Protein AF-A0A7K2YDP4-F1 (afdb_monomer_lite)

Foldseek 3Di:
DDDPDLDDQDLLLVLLLVLLVLCQPLLLLQLLVQQPPHWAALVSSCVSVVVDDSVRSSVNVVSCCVLQQWDWDDDPDGTTIHGDPLVVLCVQLLVLQLVLQVVQPDDPDDDDSSVSSNVSSVLCNDPCNSVVLVVQVVDQKAWLVNQCVNVVVDDSVVSVVNVVSCVVVQQWDWDDDPTIIIHGDPSVVSCVRSSNSSSVSSPVRPDDPVVVVVVVVVVVVVVVVDDDDDDDDDDDDDDDDDDDDDDDDDDDDDDDDDDDDDDDDDDDD

Sequence (269 aa):
MPALTPTSIPERVVLAERAVAVLSPRSTMWALQTLHGAPKTSGEVAAALPWLTPAAATQRVRQMHRDGLIERVDRPGFPRYTPTLAGHGVSEAQAALLEWHTRHVPAAAPTAALDEIEEALGMLRPAHTLRTLDLLATAELVPQTSVHVAFAELPQWRVDRRLRAMEHDRLVAGTTGDNPAFALTDRGRATTEAVTALATWARFHFPSPTEHTAATVAKAAHAETTGASRVPAAAFSHAPTPPTPTTPTAATPAPRAAFSTPTAPARTH

Radius of gyration: 27.12 Å; chains: 1; bounding box: 92×55×70 Å

pLDDT: mean 84.87, std 18.05, range [40.16, 98.44]

Structure (mmCIF, N/CA/C/O backbone):
data_AF-A0A7K2YDP4-F1
#
_entry.id   AF-A0A7K2YDP4-F1
#
loop_
_atom_site.group_PDB
_atom_site.id
_atom_site.type_symbol
_atom_site.label_atom_id
_atom_site.label_alt_id
_atom_site.label_comp_id
_atom_site.label_asym_id
_atom_site.label_entity_id
_atom_site.label_seq_id
_atom_site.pdbx_PDB_ins_code
_atom_site.Cartn_x
_atom_site.Cartn_y
_atom_site.Cartn_z
_atom_site.occupancy
_atom_site.B_iso_or_equiv
_atom_site.auth_seq_id
_atom_site.auth_comp_id
_atom_site.auth_asym_id
_atom_site.auth_atom_id
_atom_site.pdbx_PDB_model_num
ATOM 1 N N . MET A 1 1 ? -7.474 6.811 34.416 1.00 44.19 1 MET A N 1
ATOM 2 C CA . MET A 1 1 ? -7.075 6.430 33.046 1.00 44.19 1 MET A CA 1
ATOM 3 C C . MET A 1 1 ? -5.613 6.798 32.868 1.00 44.19 1 MET A C 1
ATOM 5 O O . MET A 1 1 ? -5.302 7.963 33.088 1.00 44.19 1 MET A O 1
ATOM 9 N N . PRO A 1 2 ? -4.711 5.846 32.585 1.00 42.59 2 PRO A N 1
ATOM 10 C CA . PRO A 1 2 ? -3.311 6.169 32.332 1.00 42.59 2 PRO A CA 1
ATOM 11 C C . PRO A 1 2 ? -3.207 7.046 31.078 1.00 42.59 2 PRO A C 1
ATOM 13 O O . PRO A 1 2 ? -3.867 6.779 30.075 1.00 42.59 2 PRO A O 1
ATOM 16 N N . ALA A 1 3 ? -2.423 8.121 31.160 1.00 46.69 3 ALA A N 1
ATOM 17 C CA . ALA A 1 3 ? -2.142 8.986 30.025 1.00 46.69 3 ALA A CA 1
ATOM 18 C C . ALA A 1 3 ? -1.372 8.179 28.971 1.00 46.69 3 ALA A C 1
ATOM 20 O O . ALA A 1 3 ? -0.283 7.680 29.250 1.00 46.69 3 ALA A O 1
ATOM 21 N N . LEU A 1 4 ? -1.951 8.029 27.779 1.00 47.84 4 LEU A N 1
ATOM 22 C CA . LEU A 1 4 ? -1.258 7.463 26.627 1.00 47.84 4 LEU A CA 1
ATOM 23 C C . LEU A 1 4 ? -0.128 8.432 26.258 1.00 47.84 4 LEU A C 1
ATOM 25 O O . LEU A 1 4 ? -0.377 9.512 25.725 1.00 47.84 4 LEU A O 1
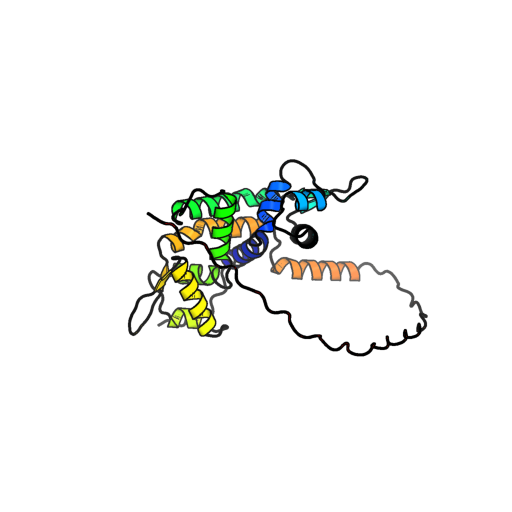ATOM 29 N N . THR A 1 5 ? 1.113 8.081 26.588 1.00 53.03 5 THR A N 1
ATOM 30 C CA . THR A 1 5 ? 2.290 8.749 26.026 1.00 53.03 5 THR A CA 1
ATOM 31 C C . THR A 1 5 ? 2.236 8.645 24.500 1.00 53.03 5 THR A C 1
ATOM 33 O O . THR A 1 5 ? 1.751 7.628 23.988 1.00 53.03 5 THR A O 1
ATOM 36 N N . PRO A 1 6 ? 2.716 9.662 23.752 1.00 56.00 6 PRO A N 1
ATOM 37 C CA . PRO A 1 6 ? 2.781 9.594 22.296 1.00 56.00 6 PRO A CA 1
ATOM 38 C C . PRO A 1 6 ? 3.594 8.357 21.919 1.00 56.00 6 PRO A C 1
ATOM 40 O O . PRO A 1 6 ? 4.807 8.298 22.116 1.00 56.00 6 PRO A O 1
ATOM 43 N N . THR A 1 7 ? 2.887 7.317 21.486 1.00 64.50 7 THR A N 1
ATOM 44 C CA . THR A 1 7 ? 3.470 6.003 21.256 1.00 64.50 7 THR A CA 1
ATOM 45 C C . THR A 1 7 ? 4.302 6.119 19.991 1.00 64.50 7 THR A C 1
ATOM 47 O O . THR A 1 7 ? 3.788 6.521 18.946 1.00 64.50 7 THR A O 1
ATOM 50 N N . SER A 1 8 ? 5.600 5.830 20.083 1.00 84.19 8 SER A N 1
ATOM 51 C CA . SER A 1 8 ? 6.453 5.771 18.900 1.00 84.19 8 SER A CA 1
ATOM 52 C C . SER A 1 8 ? 5.836 4.788 17.910 1.00 84.19 8 SER A C 1
ATOM 54 O O . SER A 1 8 ? 5.547 3.652 18.291 1.00 84.19 8 SER A O 1
ATOM 56 N N . ILE A 1 9 ? 5.626 5.222 16.665 1.00 87.19 9 ILE A N 1
ATOM 57 C CA . ILE A 1 9 ? 5.058 4.371 15.614 1.00 87.19 9 ILE A CA 1
ATOM 58 C C . ILE A 1 9 ? 5.929 3.111 15.504 1.00 87.19 9 ILE A C 1
ATOM 60 O O . ILE A 1 9 ? 7.145 3.255 15.330 1.00 87.19 9 ILE A O 1
ATOM 64 N N . PRO A 1 10 ? 5.360 1.895 15.600 1.00 91.94 10 PRO A N 1
ATOM 65 C CA . PRO A 1 10 ? 6.160 0.682 15.508 1.00 91.94 10 PRO A CA 1
ATOM 66 C C . PRO A 1 10 ? 6.921 0.617 14.184 1.00 91.94 10 PRO A C 1
ATOM 68 O O . PRO A 1 10 ? 6.370 0.910 13.123 1.00 91.94 10 PRO A O 1
ATOM 71 N N . GLU A 1 11 ? 8.178 0.174 14.228 1.00 92.88 11 GLU A N 1
ATOM 72 C CA . GLU A 1 11 ? 9.045 0.070 13.045 1.00 92.88 11 GLU A CA 1
ATOM 73 C C . GLU A 1 11 ? 8.385 -0.743 11.917 1.00 92.88 11 GLU A C 1
ATOM 75 O O . GLU A 1 11 ? 8.457 -0.366 10.749 1.00 92.88 11 GLU A O 1
ATOM 80 N N . ARG A 1 12 ? 7.655 -1.811 12.277 1.00 95.44 12 ARG A N 1
ATOM 81 C CA . ARG A 1 12 ? 6.854 -2.622 11.346 1.00 95.44 12 ARG A CA 1
ATOM 82 C C . ARG A 1 12 ? 5.902 -1.765 10.509 1.00 95.44 12 ARG A C 1
ATOM 84 O O . ARG A 1 12 ? 5.824 -1.960 9.302 1.00 95.44 12 ARG A O 1
ATOM 91 N N . VAL A 1 13 ? 5.189 -0.828 11.137 1.00 95.38 13 VAL A N 1
ATOM 92 C CA . VAL A 1 13 ? 4.222 0.046 10.456 1.00 95.38 13 VAL A CA 1
ATOM 93 C C . VAL A 1 13 ? 4.948 0.966 9.479 1.00 95.38 13 VAL A C 1
ATOM 95 O O . VAL A 1 13 ? 4.543 1.059 8.327 1.00 95.38 13 VAL A O 1
ATOM 98 N N . VAL A 1 14 ? 6.064 1.572 9.895 1.00 94.56 14 VAL A N 1
ATOM 99 C CA . VAL A 1 14 ? 6.872 2.458 9.037 1.00 94.56 14 VAL A CA 1
ATOM 100 C C . VAL A 1 14 ? 7.421 1.712 7.815 1.00 94.56 14 VAL A C 1
ATOM 102 O O . VAL A 1 14 ? 7.351 2.208 6.689 1.00 94.56 14 VAL A O 1
ATOM 105 N N . LEU A 1 15 ? 7.945 0.502 8.018 1.00 95.56 15 LEU A N 1
ATOM 106 C CA . LEU A 1 15 ? 8.462 -0.344 6.941 1.00 95.56 15 LEU A CA 1
ATOM 107 C C . LEU A 1 15 ? 7.354 -0.783 5.981 1.00 95.56 15 LEU A C 1
ATOM 109 O O . LEU A 1 15 ? 7.537 -0.717 4.766 1.00 95.56 15 LEU A O 1
ATOM 113 N N . ALA A 1 16 ? 6.192 -1.178 6.503 1.00 97.00 16 ALA A N 1
ATOM 114 C CA . ALA A 1 16 ? 5.051 -1.536 5.674 1.00 97.00 16 ALA A CA 1
ATOM 115 C C . ALA A 1 16 ? 4.507 -0.328 4.890 1.00 97.00 16 ALA A C 1
ATOM 117 O O . ALA A 1 16 ? 4.210 -0.465 3.708 1.00 97.00 16 ALA A O 1
ATOM 118 N N . GLU A 1 17 ? 4.443 0.871 5.481 1.00 95.50 17 GLU A N 1
ATOM 119 C CA . GLU A 1 17 ? 4.052 2.095 4.763 1.00 95.50 17 GLU A CA 1
ATOM 120 C C . GLU A 1 17 ? 5.031 2.412 3.626 1.00 95.50 17 GLU A C 1
ATOM 122 O O . GLU A 1 17 ? 4.607 2.738 2.514 1.00 95.50 17 GLU A O 1
ATOM 127 N N . ARG A 1 18 ? 6.340 2.245 3.863 1.00 94.81 18 ARG A N 1
ATOM 128 C CA . ARG A 1 18 ? 7.362 2.366 2.815 1.00 94.81 18 ARG A CA 1
ATOM 129 C C . ARG A 1 18 ? 7.147 1.342 1.705 1.00 94.81 18 ARG A C 1
ATOM 131 O O . ARG A 1 18 ? 7.206 1.706 0.531 1.00 94.81 18 ARG A O 1
ATOM 138 N N . ALA A 1 19 ? 6.873 0.088 2.064 1.00 96.31 19 ALA A N 1
ATOM 139 C CA . ALA A 1 19 ? 6.622 -0.961 1.089 1.00 96.31 19 ALA A CA 1
ATOM 140 C C . ALA A 1 19 ? 5.407 -0.639 0.215 1.00 96.31 19 ALA A C 1
ATOM 142 O O . ALA A 1 19 ? 5.484 -0.659 -1.013 1.00 96.31 19 ALA A O 1
ATOM 143 N N . VAL A 1 20 ? 4.301 -0.264 0.859 1.00 96.62 20 VAL A N 1
ATOM 144 C CA . VAL A 1 20 ? 3.066 0.136 0.191 1.00 96.62 20 VAL A CA 1
ATOM 145 C C . VAL A 1 20 ? 3.324 1.331 -0.717 1.00 96.62 20 VAL A C 1
ATOM 147 O O . VAL A 1 20 ? 2.879 1.294 -1.855 1.00 96.62 20 VAL A O 1
ATOM 150 N N . ALA A 1 21 ? 4.072 2.353 -0.299 1.00 93.69 21 ALA A N 1
ATOM 151 C CA . ALA A 1 21 ? 4.371 3.510 -1.146 1.00 93.69 21 ALA A CA 1
ATOM 152 C C . ALA A 1 21 ? 5.125 3.138 -2.439 1.00 93.69 21 ALA A C 1
ATOM 154 O O . ALA A 1 21 ? 4.821 3.680 -3.505 1.00 93.69 21 ALA A O 1
ATOM 155 N N . VAL A 1 22 ? 6.071 2.197 -2.355 1.00 95.00 22 VAL A N 1
ATOM 156 C CA . VAL A 1 22 ? 6.866 1.722 -3.500 1.00 95.00 22 VAL A CA 1
ATOM 157 C C . VAL A 1 22 ? 6.037 0.837 -4.445 1.00 95.00 22 VAL A C 1
ATOM 159 O O . VAL A 1 22 ? 6.117 0.988 -5.669 1.00 95.00 22 VAL A O 1
ATOM 162 N N . LEU A 1 23 ? 5.211 -0.058 -3.893 1.00 94.81 23 LEU A N 1
ATOM 163 C CA . LEU A 1 23 ? 4.461 -1.064 -4.659 1.00 94.81 23 LEU A CA 1
ATOM 164 C C . LEU A 1 23 ? 3.096 -0.573 -5.168 1.00 94.81 23 LEU A C 1
ATOM 166 O O . LEU A 1 23 ? 2.671 -0.975 -6.243 1.00 94.81 23 LEU A O 1
ATOM 170 N N . SER A 1 24 ? 2.439 0.331 -4.436 1.00 89.06 24 SER A N 1
ATOM 171 C CA . SER A 1 24 ? 1.078 0.845 -4.690 1.00 89.06 24 SER A CA 1
ATOM 172 C C . SER A 1 24 ? 0.774 1.407 -6.072 1.00 89.06 24 SER A C 1
ATOM 174 O O . SER A 1 24 ? -0.404 1.483 -6.442 1.00 89.06 24 SER A O 1
ATOM 176 N N . PRO A 1 25 ? 1.731 1.992 -6.805 1.00 87.94 25 PRO A N 1
ATOM 177 C CA . PRO A 1 25 ? 1.403 2.440 -8.133 1.00 87.94 25 PRO A CA 1
ATOM 178 C C . PRO A 1 25 ? 1.155 1.220 -9.009 1.00 87.94 25 PRO A C 1
ATOM 180 O O . PRO A 1 25 ? 2.095 0.492 -9.301 1.00 87.94 25 PRO A O 1
ATOM 183 N N . ARG A 1 26 ? -0.073 1.082 -9.520 1.00 87.50 26 ARG A N 1
ATOM 184 C CA . ARG A 1 26 ? -0.499 -0.039 -10.375 1.00 87.50 26 ARG A CA 1
ATOM 185 C C . ARG A 1 26 ? 0.517 -0.472 -11.423 1.00 87.50 26 ARG A C 1
ATOM 187 O O . ARG A 1 26 ? 0.684 -1.635 -11.739 1.00 87.50 26 ARG A O 1
ATOM 194 N N . SER A 1 27 ? 1.230 0.486 -11.989 1.00 88.69 27 SER A N 1
ATOM 195 C CA . SER A 1 27 ? 2.222 0.221 -13.026 1.00 88.69 27 SER A CA 1
ATOM 196 C C . SER A 1 27 ? 3.515 -0.445 -12.536 1.00 88.69 27 SER A C 1
ATOM 198 O O . SER A 1 27 ? 4.221 -1.007 -13.364 1.00 88.69 27 SER A O 1
ATOM 200 N N . THR A 1 28 ? 3.833 -0.422 -11.239 1.00 94.06 28 THR A N 1
ATOM 201 C CA . THR A 1 28 ? 5.025 -1.066 -10.667 1.00 94.06 28 THR A CA 1
ATOM 202 C C . THR A 1 28 ? 4.923 -2.588 -10.766 1.00 94.06 28 THR A C 1
ATOM 204 O O . THR A 1 28 ? 5.837 -3.226 -11.284 1.00 94.06 28 THR A O 1
ATOM 207 N N . MET A 1 29 ? 3.804 -3.172 -10.335 1.00 93.25 29 MET A N 1
ATOM 208 C CA . MET A 1 29 ? 3.648 -4.627 -10.259 1.00 93.25 29 MET A CA 1
ATOM 209 C C . MET A 1 29 ? 3.591 -5.272 -11.646 1.00 93.25 29 MET A C 1
ATOM 211 O O . MET A 1 29 ? 4.303 -6.238 -11.922 1.00 93.25 29 MET A O 1
ATOM 215 N N . TRP A 1 30 ? 2.839 -4.660 -12.563 1.00 94.19 30 TRP A N 1
ATOM 216 C CA . TRP A 1 30 ? 2.785 -5.092 -13.959 1.00 94.19 30 TRP A CA 1
ATOM 217 C C . TRP A 1 30 ? 4.137 -4.931 -14.673 1.00 94.19 30 TRP A C 1
ATOM 219 O O . TRP A 1 30 ? 4.521 -5.786 -15.472 1.00 94.19 30 TRP A O 1
ATOM 229 N N . ALA A 1 31 ? 4.898 -3.871 -14.372 1.00 95.44 31 ALA A N 1
ATOM 230 C CA . ALA A 1 31 ? 6.242 -3.701 -14.920 1.00 95.44 31 ALA A CA 1
ATOM 231 C C . ALA A 1 31 ? 7.220 -4.762 -14.388 1.00 95.44 31 ALA A C 1
ATOM 233 O O . ALA A 1 31 ? 7.989 -5.308 -15.176 1.00 95.44 31 ALA A O 1
ATOM 234 N N . LEU A 1 32 ? 7.177 -5.096 -13.092 1.00 95.62 32 LEU A N 1
ATOM 235 C CA . LEU A 1 32 ? 7.995 -6.173 -12.517 1.00 95.62 32 LEU A CA 1
ATOM 236 C C . LEU A 1 32 ? 7.666 -7.529 -13.148 1.00 95.62 32 LEU A C 1
ATOM 238 O O . LEU A 1 32 ? 8.582 -8.244 -13.549 1.00 95.62 32 LEU A O 1
ATOM 242 N N . GLN A 1 33 ? 6.379 -7.848 -13.314 1.00 93.62 33 GLN A N 1
ATOM 243 C CA . GLN A 1 33 ? 5.953 -9.069 -14.001 1.00 93.62 33 GLN A CA 1
ATOM 244 C C . GLN A 1 33 ? 6.436 -9.093 -15.457 1.00 93.62 33 GLN A C 1
ATOM 246 O O . GLN A 1 33 ? 6.948 -10.105 -15.924 1.00 93.62 33 GLN A O 1
ATOM 251 N N . THR A 1 34 ? 6.339 -7.962 -16.162 1.00 94.62 34 THR A N 1
ATOM 252 C CA . THR A 1 34 ? 6.830 -7.824 -17.542 1.00 94.62 34 THR A CA 1
ATOM 253 C C . THR A 1 34 ? 8.339 -8.052 -17.634 1.00 94.62 34 THR A C 1
ATOM 255 O O . THR A 1 34 ? 8.818 -8.627 -18.607 1.00 94.62 34 THR A O 1
ATOM 258 N N . LEU A 1 35 ? 9.104 -7.595 -16.643 1.00 95.75 35 LEU A N 1
ATOM 259 C CA . LEU A 1 35 ? 10.559 -7.744 -16.590 1.00 95.75 35 LEU A CA 1
ATOM 260 C C . LEU A 1 35 ? 11.010 -9.138 -16.132 1.00 95.75 35 LEU A C 1
ATOM 262 O O . LEU A 1 35 ? 12.202 -9.442 -16.198 1.00 95.75 35 LEU A O 1
ATOM 266 N N . HIS A 1 36 ? 10.084 -9.996 -15.703 1.00 91.44 36 HIS A N 1
ATOM 267 C CA . HIS A 1 36 ? 10.391 -11.371 -15.348 1.00 91.44 36 HIS A CA 1
ATOM 268 C C . HIS A 1 36 ? 10.787 -12.169 -16.606 1.00 91.44 36 HIS A C 1
ATOM 270 O O . HIS A 1 36 ? 10.072 -12.190 -17.606 1.00 91.44 36 HIS A O 1
ATOM 276 N N . GLY A 1 37 ? 11.957 -12.811 -16.570 1.00 89.88 37 GLY A N 1
ATOM 277 C CA . GLY A 1 37 ? 12.459 -13.699 -17.626 1.00 89.88 37 GLY A CA 1
ATOM 278 C C . GLY A 1 37 ? 13.598 -13.134 -18.483 1.00 89.88 37 GLY A C 1
ATOM 279 O O . GLY A 1 37 ? 14.559 -13.855 -18.738 1.00 89.88 37 GLY A O 1
ATOM 280 N N . ALA A 1 38 ? 13.547 -11.868 -18.916 1.00 93.25 38 ALA A N 1
ATOM 281 C CA . ALA A 1 38 ? 14.624 -11.277 -19.723 1.00 93.25 38 ALA A CA 1
ATOM 282 C C . ALA A 1 38 ? 14.713 -9.746 -19.586 1.00 93.25 38 ALA A C 1
ATOM 284 O O . ALA A 1 38 ? 13.672 -9.095 -19.482 1.00 93.25 38 ALA A O 1
ATOM 285 N N . PRO A 1 39 ? 15.919 -9.144 -19.689 1.00 96.19 39 PRO A N 1
ATOM 286 C CA . PRO A 1 39 ? 16.067 -7.693 -19.641 1.00 96.19 39 PRO A CA 1
ATOM 287 C C . PRO A 1 39 ? 15.367 -6.975 -20.804 1.00 96.19 39 PRO A C 1
ATOM 289 O O . PRO A 1 39 ? 15.617 -7.289 -21.976 1.00 96.19 39 PRO A O 1
ATOM 292 N N . LYS A 1 40 ? 14.557 -5.957 -20.492 1.00 96.50 40 LYS A N 1
ATOM 293 C CA . LYS A 1 40 ? 13.763 -5.188 -21.470 1.00 96.50 40 LYS A CA 1
ATOM 294 C C . LYS A 1 40 ? 14.096 -3.702 -21.449 1.00 96.50 40 LYS A C 1
ATOM 296 O O . LYS A 1 40 ? 14.458 -3.138 -20.422 1.00 96.50 40 LYS A O 1
ATOM 301 N N . THR A 1 41 ? 13.965 -3.056 -22.594 1.00 96.12 41 THR A N 1
ATOM 302 C CA . THR A 1 41 ? 14.029 -1.600 -22.747 1.00 96.12 41 THR A CA 1
ATOM 303 C C . THR A 1 41 ? 12.790 -0.931 -22.147 1.00 96.12 41 THR A C 1
ATOM 305 O O . THR A 1 41 ? 11.741 -1.556 -21.984 1.00 96.12 41 THR A O 1
ATOM 308 N N . SER A 1 42 ? 12.864 0.374 -21.867 1.00 94.88 42 SER A N 1
ATOM 309 C CA . SER A 1 42 ? 11.688 1.131 -21.410 1.00 94.88 42 SER A CA 1
ATOM 310 C C . SER A 1 42 ? 10.549 1.136 -22.437 1.00 94.88 42 SER A C 1
ATOM 312 O O . SER A 1 42 ? 9.386 1.172 -22.046 1.00 94.88 42 SER A O 1
ATOM 314 N N . GLY A 1 43 ? 10.870 1.072 -23.735 1.00 95.50 43 GLY A N 1
ATOM 315 C CA . GLY A 1 43 ? 9.883 0.970 -24.812 1.00 95.50 43 GLY A CA 1
ATOM 316 C C . GLY A 1 43 ? 9.144 -0.368 -24.810 1.00 95.50 43 GLY A C 1
ATOM 317 O O . GLY A 1 43 ? 7.924 -0.388 -24.923 1.00 95.50 43 GLY A O 1
ATOM 318 N N . GLU A 1 44 ? 9.859 -1.476 -24.598 1.00 96.19 44 GLU A N 1
ATOM 319 C CA . GLU A 1 44 ? 9.247 -2.805 -24.453 1.00 96.19 44 GLU A CA 1
ATOM 320 C C . GLU A 1 44 ? 8.361 -2.891 -23.200 1.00 96.19 44 GLU A C 1
ATOM 322 O O . GLU A 1 44 ? 7.274 -3.460 -23.262 1.00 96.19 44 GLU A O 1
ATOM 327 N N . VAL A 1 45 ? 8.777 -2.284 -22.079 1.00 96.12 45 VAL A N 1
ATOM 328 C CA . VAL A 1 45 ? 7.931 -2.185 -20.873 1.00 96.12 45 VAL A CA 1
ATOM 329 C C . VAL A 1 45 ? 6.687 -1.333 -21.142 1.00 96.12 45 VAL A C 1
ATOM 331 O O . VAL A 1 45 ? 5.592 -1.709 -20.738 1.00 96.12 45 VAL A O 1
ATOM 334 N N . ALA A 1 46 ? 6.823 -0.208 -21.850 1.00 95.50 46 ALA A N 1
ATOM 335 C CA . ALA A 1 46 ? 5.686 0.635 -22.217 1.00 95.50 46 ALA A CA 1
ATOM 336 C C . ALA A 1 46 ? 4.689 -0.097 -23.130 1.00 95.50 46 ALA A C 1
ATOM 338 O O . ALA A 1 46 ? 3.485 0.012 -22.924 1.00 95.50 46 ALA A O 1
ATOM 339 N N . ALA A 1 47 ? 5.181 -0.883 -24.092 1.00 95.88 47 ALA A N 1
ATOM 340 C CA . ALA A 1 47 ? 4.341 -1.679 -24.984 1.00 95.88 47 ALA A CA 1
ATOM 341 C C . ALA A 1 47 ? 3.523 -2.752 -24.239 1.00 95.88 47 ALA A C 1
ATOM 343 O O . ALA A 1 47 ? 2.415 -3.073 -24.658 1.00 95.88 47 ALA A O 1
ATOM 344 N N . ALA A 1 48 ? 4.036 -3.271 -23.118 1.00 94.88 48 ALA A N 1
ATOM 345 C CA . ALA A 1 48 ? 3.325 -4.221 -22.260 1.00 94.88 48 ALA A CA 1
ATOM 346 C C . ALA A 1 48 ? 2.280 -3.567 -21.331 1.00 94.88 48 ALA A C 1
ATOM 348 O O . ALA A 1 48 ? 1.492 -4.270 -20.703 1.00 94.88 48 ALA A O 1
ATOM 349 N N . LEU A 1 49 ? 2.258 -2.233 -21.237 1.00 94.44 49 LEU A N 1
ATOM 350 C CA . LEU A 1 49 ? 1.375 -1.460 -20.357 1.00 94.44 49 LEU A CA 1
ATOM 351 C C . LEU A 1 49 ? 0.502 -0.500 -21.187 1.00 94.44 49 LEU A C 1
ATOM 353 O O . LEU A 1 49 ? 0.625 0.718 -21.035 1.00 94.44 49 LEU A O 1
ATOM 357 N N . PRO A 1 50 ? -0.391 -1.005 -22.064 1.00 93.31 50 PRO A N 1
ATOM 358 C CA . PRO A 1 50 ? -1.086 -0.187 -23.064 1.00 93.31 50 PRO A CA 1
ATOM 359 C C . PRO A 1 50 ? -2.030 0.875 -22.477 1.00 93.31 50 PRO A C 1
ATOM 361 O O . PRO A 1 50 ? -2.421 1.805 -23.175 1.00 93.31 50 PRO A O 1
ATOM 364 N N . TRP A 1 51 ? -2.390 0.773 -21.194 1.00 93.31 51 TRP A N 1
ATOM 365 C CA . TRP A 1 51 ? -3.178 1.788 -20.484 1.00 93.31 51 TRP A CA 1
ATOM 366 C C . TRP A 1 51 ? -2.345 2.981 -19.981 1.00 93.31 51 TRP A C 1
ATOM 368 O O . TRP A 1 51 ? -2.903 3.924 -19.419 1.00 93.31 51 TRP A O 1
ATOM 378 N N . LEU A 1 52 ? -1.017 2.956 -20.137 1.00 94.62 52 LEU A N 1
ATOM 379 C CA . LEU A 1 52 ? -0.131 4.071 -19.812 1.00 94.62 52 LEU A CA 1
ATOM 380 C C . LEU A 1 52 ? 0.339 4.768 -21.082 1.00 94.62 52 LEU A C 1
ATOM 382 O O . LEU A 1 52 ? 0.640 4.142 -22.095 1.00 94.62 52 LEU A O 1
ATOM 386 N N . THR A 1 53 ? 0.517 6.084 -20.999 1.00 95.19 53 THR A N 1
ATOM 387 C CA . THR A 1 53 ? 1.249 6.798 -22.047 1.00 95.19 53 THR A CA 1
ATOM 388 C C . THR A 1 53 ? 2.726 6.373 -22.035 1.00 95.19 53 THR A C 1
ATOM 390 O O . THR A 1 53 ? 3.272 6.082 -20.962 1.00 95.19 53 THR A O 1
ATOM 393 N N . PRO A 1 54 ? 3.434 6.405 -23.181 1.00 94.25 54 PRO A N 1
ATOM 394 C CA . PRO A 1 54 ? 4.864 6.081 -23.223 1.00 94.25 54 PRO A CA 1
ATOM 395 C C . PRO A 1 54 ? 5.717 6.917 -22.252 1.00 94.25 54 PRO A C 1
ATOM 397 O O . PRO A 1 54 ? 6.671 6.416 -21.649 1.00 94.25 54 PRO A O 1
ATOM 400 N N . ALA A 1 55 ? 5.342 8.186 -22.047 1.00 94.81 55 ALA A N 1
ATOM 401 C CA . ALA A 1 55 ? 5.983 9.072 -21.079 1.00 94.81 55 ALA A CA 1
ATOM 402 C C . ALA A 1 55 ? 5.763 8.606 -19.628 1.00 94.81 55 ALA A C 1
ATOM 404 O O . ALA A 1 55 ? 6.718 8.554 -18.852 1.00 94.81 55 ALA A O 1
ATOM 405 N N . ALA A 1 56 ? 4.536 8.208 -19.267 1.00 94.81 56 ALA A N 1
ATOM 406 C CA . ALA A 1 56 ? 4.221 7.683 -17.939 1.00 94.81 56 ALA A CA 1
ATOM 407 C C . ALA A 1 56 ? 4.927 6.347 -17.663 1.00 94.81 56 ALA A C 1
ATOM 409 O O . ALA A 1 56 ? 5.467 6.156 -16.573 1.00 94.81 56 ALA A O 1
ATOM 410 N N . ALA A 1 57 ? 4.994 5.452 -18.652 1.00 94.75 57 ALA A N 1
ATOM 411 C CA . ALA A 1 57 ? 5.733 4.196 -18.538 1.00 94.75 57 ALA A CA 1
ATOM 412 C C . ALA A 1 57 ? 7.245 4.433 -18.371 1.00 94.75 57 ALA A C 1
ATOM 414 O O . ALA A 1 57 ? 7.879 3.851 -17.492 1.00 94.75 57 ALA A O 1
ATOM 415 N N . THR A 1 58 ? 7.829 5.359 -19.138 1.00 94.00 58 THR A N 1
ATOM 416 C CA . THR A 1 58 ? 9.249 5.722 -18.986 1.00 94.00 58 THR A CA 1
ATOM 417 C C . THR A 1 58 ? 9.529 6.326 -17.610 1.00 94.00 58 THR A C 1
ATOM 419 O O . THR A 1 58 ? 10.512 5.967 -16.958 1.00 94.00 58 THR A O 1
ATOM 422 N N . GLN A 1 59 ? 8.656 7.219 -17.135 1.00 95.56 59 GLN A N 1
ATOM 423 C CA . GLN A 1 59 ? 8.766 7.789 -15.795 1.00 95.56 59 GLN A CA 1
ATOM 424 C C . GLN A 1 59 ? 8.644 6.713 -14.709 1.00 95.56 59 GLN A C 1
ATOM 426 O O . GLN A 1 59 ? 9.377 6.764 -13.721 1.00 95.56 59 GLN A O 1
ATOM 431 N N . ARG A 1 60 ? 7.772 5.715 -14.904 1.00 95.62 60 ARG A N 1
ATOM 432 C CA . ARG A 1 60 ? 7.641 4.565 -14.004 1.00 95.62 60 ARG A CA 1
ATOM 433 C C . ARG A 1 60 ? 8.933 3.763 -13.919 1.00 95.62 60 ARG A C 1
ATOM 435 O O . ARG A 1 60 ? 9.414 3.546 -12.814 1.00 95.62 60 ARG A O 1
ATOM 442 N N . VAL A 1 61 ? 9.527 3.393 -15.053 1.00 96.38 61 VAL A N 1
ATOM 443 C CA . VAL A 1 61 ? 10.811 2.669 -15.097 1.00 96.38 61 VAL A CA 1
ATOM 444 C C . VAL A 1 61 ? 11.903 3.465 -14.375 1.00 96.38 61 VAL A C 1
ATOM 446 O O . VAL A 1 61 ? 12.625 2.925 -13.542 1.00 96.38 61 VAL A O 1
ATOM 449 N N . ARG A 1 62 ? 11.987 4.783 -14.603 1.00 95.81 62 ARG A N 1
ATOM 450 C CA . ARG A 1 62 ? 12.941 5.651 -13.889 1.00 95.81 62 ARG A CA 1
ATOM 451 C C . ARG A 1 62 ? 12.703 5.685 -12.379 1.00 95.81 62 ARG A C 1
ATOM 453 O O . ARG A 1 62 ? 13.668 5.737 -11.624 1.00 95.81 62 ARG A O 1
ATOM 460 N N . GLN A 1 63 ? 11.445 5.710 -11.940 1.00 95.88 63 GLN A N 1
ATOM 461 C CA . GLN A 1 63 ? 11.088 5.660 -10.521 1.00 95.88 63 GLN A CA 1
ATOM 462 C C . GLN A 1 63 ? 11.475 4.308 -9.912 1.00 95.88 63 GLN A C 1
AT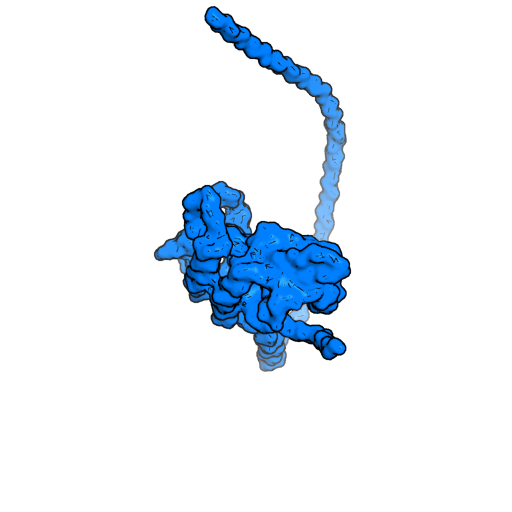OM 464 O O . GLN A 1 63 ? 12.202 4.299 -8.933 1.00 95.88 63 GLN A O 1
ATOM 469 N N . MET A 1 64 ? 11.116 3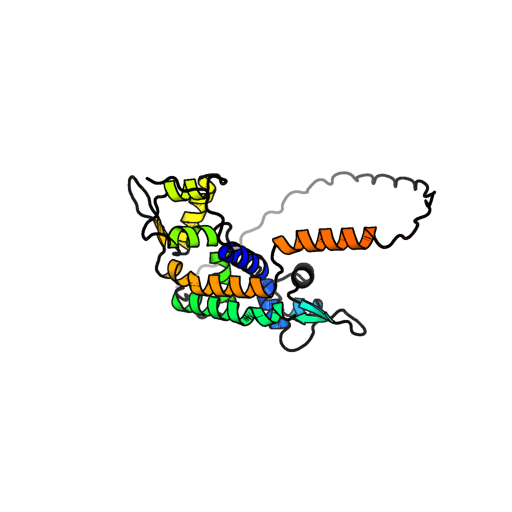.189 -10.546 1.00 96.88 64 MET A N 1
ATOM 470 C CA . MET A 1 64 ? 11.487 1.843 -10.088 1.00 96.88 64 MET A CA 1
ATOM 471 C C . MET A 1 64 ? 13.006 1.652 -9.998 1.00 96.88 64 MET A C 1
ATOM 473 O O . MET A 1 64 ? 13.488 1.011 -9.071 1.00 96.88 64 MET A O 1
ATOM 477 N N . HIS A 1 65 ? 13.762 2.230 -10.937 1.00 96.25 65 HIS A N 1
ATOM 478 C CA . HIS A 1 65 ? 15.223 2.225 -10.887 1.00 96.25 65 HIS A CA 1
ATOM 479 C C . HIS A 1 65 ? 15.759 3.039 -9.701 1.00 96.25 65 HIS A C 1
ATOM 481 O O . HIS A 1 65 ? 16.671 2.601 -9.009 1.00 96.25 65 HIS A O 1
ATOM 487 N N . ARG A 1 66 ? 15.178 4.218 -9.428 1.00 95.00 66 ARG A N 1
ATOM 488 C CA . ARG A 1 66 ? 15.525 5.026 -8.244 1.00 95.00 66 ARG A CA 1
ATOM 489 C C . ARG A 1 66 ? 15.159 4.335 -6.932 1.00 95.00 66 ARG A C 1
ATOM 491 O O . ARG A 1 66 ? 15.912 4.453 -5.974 1.00 95.00 66 ARG A O 1
ATOM 498 N N . ASP A 1 67 ? 14.050 3.606 -6.912 1.00 94.38 67 ASP A N 1
ATOM 499 C CA . ASP A 1 67 ? 13.601 2.821 -5.760 1.00 94.38 67 ASP A CA 1
ATOM 500 C C . ASP A 1 67 ? 14.380 1.503 -5.616 1.00 94.38 67 ASP A C 1
ATOM 502 O O . ASP A 1 67 ? 14.105 0.729 -4.709 1.00 94.38 67 ASP A O 1
ATOM 506 N N . GLY A 1 68 ? 15.344 1.217 -6.499 1.00 95.56 68 GLY A N 1
ATOM 507 C CA . GLY A 1 68 ? 16.175 0.016 -6.424 1.00 95.56 68 GLY A CA 1
ATOM 508 C C . GLY A 1 68 ? 15.435 -1.286 -6.732 1.00 95.56 68 GLY A C 1
ATOM 509 O O . GLY A 1 68 ? 15.967 -2.352 -6.446 1.00 95.56 68 GLY A O 1
ATOM 510 N N . LEU A 1 69 ? 14.233 -1.232 -7.319 1.00 96.94 69 LEU A N 1
ATOM 511 C CA . LEU A 1 69 ? 13.468 -2.419 -7.726 1.00 96.94 69 LEU A CA 1
ATOM 512 C C . LEU A 1 69 ? 14.001 -3.050 -9.014 1.00 96.94 69 LEU A C 1
ATOM 514 O O . LEU A 1 69 ? 13.855 -4.249 -9.240 1.00 96.94 69 LEU A O 1
ATOM 518 N N . ILE A 1 70 ? 14.574 -2.224 -9.885 1.00 97.38 70 ILE A N 1
ATOM 519 C CA . ILE A 1 70 ? 15.164 -2.644 -11.153 1.00 97.38 70 ILE A CA 1
ATOM 520 C C . ILE A 1 70 ? 16.520 -1.976 -11.308 1.00 97.38 70 ILE A C 1
ATOM 522 O O . ILE A 1 70 ? 16.726 -0.854 -10.849 1.00 97.38 70 ILE A O 1
ATOM 526 N N . GLU A 1 71 ? 17.427 -2.637 -12.003 1.00 97.06 71 GLU A N 1
ATOM 527 C CA . GLU A 1 71 ? 18.731 -2.088 -12.347 1.00 97.06 71 GLU A CA 1
ATOM 528 C C . GLU A 1 71 ? 18.902 -2.027 -13.856 1.00 97.06 71 GLU A C 1
ATOM 530 O O . GLU A 1 71 ? 18.287 -2.779 -14.620 1.00 97.06 71 GLU A O 1
ATOM 535 N N . ARG A 1 72 ? 19.724 -1.076 -14.290 1.00 96.62 72 ARG A N 1
ATOM 536 C CA . ARG A 1 72 ? 20.099 -0.935 -15.688 1.00 96.62 72 ARG A CA 1
ATOM 537 C C . ARG A 1 72 ? 21.232 -1.910 -16.004 1.00 96.62 72 ARG A C 1
ATOM 539 O O . ARG A 1 72 ? 22.282 -1.865 -15.378 1.00 96.62 72 ARG A O 1
ATOM 546 N N . VAL A 1 73 ? 21.036 -2.727 -17.032 1.00 94.88 73 VAL A N 1
ATOM 547 C CA . VAL A 1 73 ? 22.059 -3.607 -17.599 1.00 94.88 73 VAL A CA 1
ATOM 548 C C . VAL A 1 73 ? 22.599 -2.946 -18.860 1.00 94.88 73 VAL A C 1
ATOM 550 O O . VAL A 1 73 ? 21.873 -2.789 -19.849 1.00 94.88 73 VAL A O 1
ATOM 553 N N . ASP A 1 74 ? 23.867 -2.540 -18.835 1.00 83.56 74 ASP A N 1
ATOM 554 C CA . ASP A 1 74 ? 24.500 -1.925 -19.996 1.00 83.56 74 ASP A CA 1
ATOM 555 C C . ASP A 1 74 ? 24.800 -2.979 -21.065 1.00 83.56 74 ASP A C 1
ATOM 557 O O . ASP A 1 74 ? 25.551 -3.934 -20.865 1.00 83.56 74 ASP A O 1
ATOM 561 N N . ARG A 1 75 ? 24.173 -2.800 -22.228 1.00 78.31 75 ARG A N 1
ATOM 562 C CA . ARG A 1 75 ? 24.433 -3.560 -23.450 1.00 78.31 75 ARG A CA 1
ATOM 563 C C . ARG A 1 75 ? 24.558 -2.590 -24.627 1.00 78.31 75 ARG A C 1
ATOM 565 O O . ARG A 1 75 ? 23.983 -1.503 -24.558 1.00 78.31 75 ARG A O 1
ATOM 572 N N . PRO A 1 76 ? 25.270 -2.963 -25.707 1.00 83.88 76 PRO A N 1
ATOM 573 C CA . PRO A 1 76 ? 25.324 -2.149 -26.917 1.00 83.88 76 PRO A CA 1
ATOM 574 C C . PRO A 1 76 ? 23.909 -1.794 -27.403 1.00 83.88 76 PRO A C 1
ATOM 576 O O . PRO A 1 76 ? 23.067 -2.679 -27.563 1.00 83.88 76 PRO A O 1
ATOM 579 N N . GLY A 1 77 ? 23.646 -0.502 -27.616 1.00 85.19 77 GLY A N 1
ATOM 580 C CA . GLY A 1 77 ? 22.336 0.014 -28.022 1.00 85.19 77 GLY A CA 1
ATOM 581 C C . GLY A 1 77 ? 21.571 0.696 -26.884 1.00 85.19 77 GLY A C 1
ATOM 582 O O . GLY A 1 77 ? 22.074 1.625 -26.255 1.00 85.19 77 GLY A O 1
ATOM 583 N N . PHE A 1 78 ? 20.320 0.282 -26.666 1.00 84.88 78 PHE A N 1
ATOM 584 C CA . PHE A 1 78 ? 19.411 0.923 -25.710 1.00 84.88 78 PHE A CA 1
ATOM 585 C C . PHE A 1 78 ? 19.557 0.352 -24.289 1.00 84.88 78 PHE A C 1
ATOM 587 O O . PHE A 1 78 ? 19.722 -0.863 -24.148 1.00 84.88 78 PHE A O 1
ATOM 594 N N . PRO A 1 79 ? 19.412 1.184 -23.234 1.00 92.62 79 PRO A N 1
ATOM 595 C CA . PRO A 1 79 ? 19.382 0.712 -21.853 1.00 92.62 79 PRO A CA 1
ATOM 596 C C . PRO A 1 79 ? 18.310 -0.361 -21.661 1.00 92.62 79 PRO A C 1
ATOM 598 O O . PRO A 1 79 ? 17.141 -0.149 -22.003 1.00 92.62 79 PRO A O 1
ATOM 601 N N . ARG A 1 80 ? 18.708 -1.500 -21.094 1.00 96.06 80 ARG A N 1
ATOM 602 C CA . ARG A 1 80 ? 17.795 -2.566 -20.677 1.00 96.06 80 ARG A CA 1
ATOM 603 C C . ARG A 1 80 ? 17.728 -2.611 -19.162 1.00 96.06 80 ARG A C 1
ATOM 605 O O . ARG A 1 80 ? 18.690 -2.259 -18.487 1.00 96.06 80 ARG A O 1
ATOM 612 N N . TYR A 1 81 ? 16.596 -3.051 -18.647 1.00 97.50 81 TYR A N 1
ATOM 613 C CA . TYR A 1 81 ? 16.323 -3.144 -17.226 1.00 97.50 81 TYR A CA 1
ATOM 614 C C . TYR A 1 81 ? 16.039 -4.591 -16.852 1.00 97.50 81 TYR A C 1
ATOM 616 O O . TYR A 1 81 ? 15.424 -5.316 -17.632 1.00 97.50 81 TYR A O 1
ATOM 624 N N . THR A 1 82 ? 16.486 -4.994 -15.669 1.00 97.56 82 THR A N 1
ATOM 625 C CA . THR A 1 82 ? 16.181 -6.288 -15.047 1.00 97.56 82 THR A CA 1
ATOM 626 C C . THR A 1 82 ? 15.770 -6.050 -13.593 1.00 97.56 82 THR A C 1
ATOM 628 O O . THR A 1 82 ? 16.204 -5.046 -13.019 1.00 97.56 82 THR A O 1
ATOM 631 N N . PRO A 1 83 ? 14.928 -6.898 -12.978 1.00 97.56 83 PRO A N 1
ATOM 632 C CA . PRO A 1 83 ? 14.646 -6.785 -11.552 1.00 97.56 83 PRO A CA 1
ATOM 633 C C . PRO A 1 83 ? 15.924 -6.987 -10.731 1.00 97.56 83 PRO A C 1
ATOM 635 O O . PRO A 1 83 ? 16.757 -7.826 -11.068 1.00 97.56 83 PRO A O 1
ATOM 638 N N . THR A 1 84 ? 16.080 -6.209 -9.662 1.00 96.94 84 THR A N 1
ATOM 639 C CA . THR A 1 84 ? 17.126 -6.435 -8.652 1.00 96.94 84 THR A CA 1
ATOM 640 C C . THR A 1 84 ? 16.706 -7.560 -7.705 1.00 96.94 84 THR A C 1
ATOM 642 O O . THR A 1 84 ? 15.592 -8.081 -7.796 1.00 96.94 84 THR A O 1
ATOM 645 N N . LEU A 1 85 ? 17.543 -7.875 -6.710 1.00 95.75 85 LEU A N 1
ATOM 646 C CA . LEU A 1 85 ? 17.132 -8.728 -5.591 1.00 95.75 85 LEU A CA 1
ATOM 647 C C . LEU A 1 85 ? 15.855 -8.203 -4.907 1.00 95.75 85 LEU A C 1
ATOM 649 O O . LEU A 1 85 ? 14.973 -8.993 -4.588 1.00 95.75 85 LEU A O 1
ATOM 653 N N . ALA A 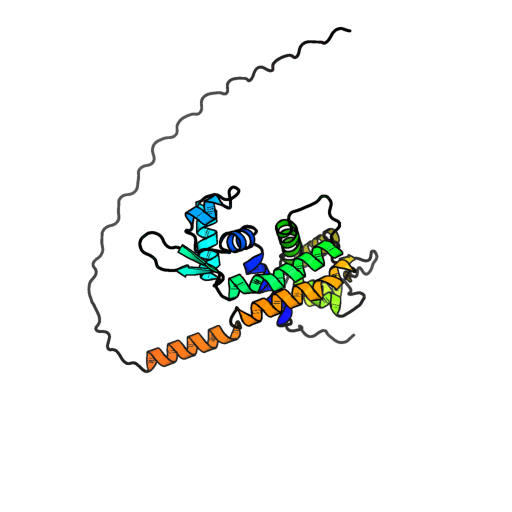1 86 ? 15.721 -6.881 -4.750 1.00 95.75 86 ALA A N 1
ATOM 654 C CA . ALA A 1 86 ? 14.525 -6.266 -4.179 1.00 95.75 86 ALA A CA 1
ATOM 655 C C . ALA A 1 86 ? 13.291 -6.469 -5.059 1.00 95.75 86 ALA A C 1
ATOM 657 O O . ALA A 1 86 ? 12.234 -6.820 -4.543 1.00 95.75 86 ALA A O 1
ATOM 658 N N . GLY A 1 87 ? 13.432 -6.284 -6.378 1.00 96.06 87 GLY A N 1
ATOM 659 C CA . GLY A 1 87 ? 12.359 -6.524 -7.345 1.00 96.06 87 GLY A CA 1
ATOM 660 C C . GLY A 1 87 ? 11.928 -7.990 -7.414 1.00 96.06 87 GLY A C 1
ATOM 661 O O . GLY A 1 87 ? 10.738 -8.265 -7.546 1.00 96.06 87 GLY A O 1
ATOM 662 N N . HIS A 1 88 ? 12.871 -8.927 -7.276 1.00 95.25 88 HIS A N 1
ATOM 663 C CA . HIS A 1 88 ? 12.579 -10.359 -7.193 1.00 95.25 88 HIS A CA 1
ATOM 664 C C . HIS A 1 88 ? 11.926 -10.755 -5.863 1.00 95.25 88 HIS A C 1
ATOM 666 O O . HIS A 1 88 ? 10.997 -11.556 -5.867 1.00 95.25 88 HIS A O 1
ATOM 672 N N . GLY A 1 89 ? 12.352 -10.161 -4.745 1.00 95.19 89 GLY A N 1
ATOM 673 C CA . GLY A 1 89 ? 11.826 -10.455 -3.408 1.00 95.19 89 GLY A CA 1
ATOM 674 C C . GLY A 1 89 ? 10.378 -10.013 -3.167 1.00 95.19 89 GLY A C 1
ATOM 675 O O . GLY A 1 89 ? 9.787 -10.389 -2.159 1.00 95.19 89 GLY A O 1
ATOM 676 N N . VAL A 1 90 ? 9.771 -9.241 -4.079 1.00 95.69 90 VAL A N 1
ATOM 677 C CA . VAL A 1 90 ? 8.379 -8.764 -3.946 1.00 95.69 90 VAL A CA 1
ATOM 678 C C . VAL A 1 90 ? 7.363 -9.919 -3.921 1.00 95.69 90 VAL A C 1
ATOM 680 O O . VAL A 1 90 ? 6.264 -9.750 -3.391 1.00 95.69 90 VAL A O 1
ATOM 683 N N . SER A 1 91 ? 7.708 -11.095 -4.460 1.00 93.69 91 SER A N 1
ATOM 684 C CA . SER A 1 91 ? 6.783 -12.226 -4.613 1.00 93.69 91 SER A CA 1
ATOM 685 C C . SER A 1 91 ? 6.181 -12.724 -3.298 1.00 93.69 91 SER A C 1
ATOM 687 O O . SER A 1 91 ? 5.015 -13.105 -3.274 1.00 93.69 91 SER A O 1
ATOM 689 N N . GLU A 1 92 ? 6.934 -12.698 -2.195 1.00 93.81 92 GLU A N 1
ATOM 690 C CA . GLU A 1 92 ? 6.420 -13.128 -0.886 1.00 93.81 92 GLU A CA 1
ATOM 691 C C . GLU A 1 92 ? 5.367 -12.152 -0.348 1.00 93.81 92 GLU A C 1
ATOM 693 O O . GLU A 1 92 ? 4.291 -12.562 0.089 1.00 93.81 92 GLU A O 1
ATOM 698 N N . ALA A 1 93 ? 5.627 -10.845 -0.455 1.00 96.50 93 ALA A N 1
ATOM 699 C CA . ALA A 1 93 ? 4.656 -9.819 -0.084 1.00 96.50 93 ALA A CA 1
ATOM 700 C C . ALA A 1 93 ? 3.409 -9.862 -0.987 1.00 96.50 93 ALA A C 1
ATOM 702 O O . ALA A 1 93 ? 2.291 -9.691 -0.503 1.00 96.50 93 ALA A O 1
ATOM 703 N N . GLN A 1 94 ? 3.586 -10.134 -2.285 1.00 95.94 94 GLN A N 1
ATOM 704 C CA . GLN A 1 94 ? 2.489 -10.356 -3.234 1.00 95.94 94 GLN A CA 1
ATOM 705 C C . GLN A 1 94 ? 1.625 -11.553 -2.848 1.00 95.94 94 GLN A C 1
ATOM 707 O O . GLN A 1 94 ? 0.403 -11.433 -2.847 1.00 95.94 94 GLN A O 1
ATOM 712 N N . ALA A 1 95 ? 2.248 -12.684 -2.510 1.00 96.69 95 ALA A N 1
ATOM 713 C CA . ALA A 1 95 ? 1.537 -13.890 -2.110 1.00 96.69 95 ALA A CA 1
ATOM 714 C C . ALA A 1 95 ? 0.697 -13.645 -0.850 1.00 96.69 95 ALA A C 1
ATOM 716 O O . ALA A 1 95 ? -0.485 -13.971 -0.846 1.00 96.69 95 ALA A O 1
ATOM 717 N N . ALA A 1 96 ? 1.260 -12.982 0.166 1.00 98.06 96 ALA A N 1
ATOM 718 C CA . ALA A 1 96 ? 0.531 -12.653 1.392 1.00 98.06 96 ALA A CA 1
ATOM 719 C C . ALA A 1 96 ? -0.639 -11.678 1.149 1.00 98.06 96 ALA A C 1
ATOM 721 O O . ALA A 1 96 ? -1.711 -11.828 1.736 1.00 98.06 96 ALA A O 1
ATOM 722 N N . LEU A 1 97 ? -0.463 -10.687 0.266 1.00 97.88 97 LEU A N 1
ATOM 723 C CA . LEU A 1 97 ? -1.539 -9.767 -0.124 1.00 97.88 97 LEU A CA 1
ATOM 724 C C . LEU A 1 97 ? -2.658 -10.479 -0.886 1.00 97.88 97 LEU A C 1
ATOM 726 O O . LEU A 1 97 ? -3.828 -10.230 -0.605 1.00 97.88 97 LEU A O 1
ATOM 730 N N . LEU A 1 98 ? -2.302 -11.355 -1.827 1.00 97.31 98 LEU A N 1
ATOM 731 C CA . LEU A 1 98 ? -3.253 -12.147 -2.601 1.00 97.31 98 LEU A CA 1
ATOM 732 C C . LEU A 1 98 ? -4.024 -13.119 -1.703 1.00 97.31 98 LEU A C 1
ATOM 734 O O . LEU A 1 98 ? -5.244 -13.219 -1.795 1.00 97.31 98 LEU A O 1
ATOM 738 N N . GLU A 1 99 ? -3.329 -13.810 -0.804 1.00 97.88 99 GLU A N 1
ATOM 739 C CA . GLU A 1 99 ? -3.947 -14.727 0.149 1.00 97.88 99 GLU A CA 1
ATOM 740 C C . GLU A 1 99 ? -4.935 -13.996 1.067 1.00 97.88 99 GLU A C 1
ATOM 742 O O . GLU A 1 99 ? -6.078 -14.429 1.229 1.00 97.88 99 GLU A O 1
ATOM 747 N N . TRP A 1 100 ? -4.529 -12.856 1.633 1.00 98.25 100 TRP A N 1
ATOM 748 C CA . TRP A 1 100 ? -5.432 -12.033 2.432 1.00 98.25 100 TRP A CA 1
ATOM 749 C C . TRP A 1 100 ? -6.629 -11.542 1.607 1.00 98.25 100 TRP A C 1
ATOM 751 O O . TRP A 1 100 ? -7.766 -11.600 2.084 1.00 98.25 100 TRP A O 1
ATOM 761 N N . HIS A 1 101 ? -6.393 -11.080 0.374 1.00 97.31 101 HIS A N 1
ATOM 762 C CA . HIS A 1 101 ? -7.457 -10.569 -0.485 1.00 97.31 101 HIS A CA 1
ATOM 763 C C . HIS A 1 101 ? -8.484 -11.662 -0.795 1.00 97.31 101 HIS A C 1
ATOM 765 O O . HIS A 1 101 ? -9.645 -11.538 -0.415 1.00 97.31 101 HIS A O 1
ATOM 771 N N . THR A 1 102 ? -8.039 -12.780 -1.365 1.00 96.88 102 THR A N 1
ATOM 772 C CA . THR A 1 102 ? -8.906 -13.902 -1.761 1.00 96.88 102 THR A CA 1
ATOM 773 C C . THR A 1 102 ? -9.726 -14.474 -0.603 1.00 96.88 102 THR A C 1
ATOM 775 O O . THR A 1 102 ? -10.857 -14.918 -0.802 1.00 96.88 102 THR A O 1
ATOM 778 N N . ARG A 1 103 ? -9.193 -14.445 0.626 1.00 97.44 103 ARG A N 1
ATOM 779 C CA . ARG A 1 103 ? -9.886 -14.947 1.820 1.00 97.44 103 ARG A CA 1
ATOM 780 C C . ARG A 1 103 ? -10.910 -13.967 2.397 1.00 97.44 103 ARG A C 1
ATOM 782 O O . ARG A 1 103 ? -11.906 -14.408 2.967 1.00 97.44 103 ARG A O 1
ATOM 789 N N . HIS A 1 104 ? -10.672 -12.658 2.298 1.00 97.19 104 HIS A N 1
ATOM 790 C CA . HIS A 1 104 ? -11.448 -11.655 3.044 1.00 97.19 104 HIS A CA 1
ATOM 791 C C . HIS A 1 104 ? -12.176 -10.621 2.181 1.00 97.19 104 HIS A C 1
ATOM 793 O O . HIS A 1 104 ? -12.964 -9.826 2.707 1.00 97.19 104 HIS A O 1
ATOM 799 N N . VAL A 1 105 ? -11.939 -10.619 0.873 1.00 95.62 105 VAL A N 1
ATOM 800 C CA . VAL A 1 105 ? -12.568 -9.719 -0.091 1.00 95.62 105 VAL A CA 1
ATOM 801 C C . VAL A 1 105 ? -13.479 -10.544 -0.990 1.00 95.62 105 VAL A C 1
ATOM 803 O O . VAL A 1 105 ? -12.994 -11.359 -1.770 1.00 95.62 105 VAL A O 1
ATOM 806 N N . PRO A 1 106 ? -14.807 -10.370 -0.894 1.00 92.19 106 PRO A N 1
ATOM 807 C CA . PRO A 1 106 ? -15.722 -11.076 -1.776 1.00 92.19 106 PRO A CA 1
ATOM 808 C C . PRO A 1 106 ? -15.439 -10.712 -3.235 1.00 92.19 106 PRO A C 1
ATOM 810 O O . PRO A 1 106 ? -15.567 -9.548 -3.618 1.00 92.19 106 PRO A O 1
ATOM 813 N N . ALA A 1 107 ? -15.086 -11.705 -4.048 1.00 90.69 107 ALA A N 1
ATOM 814 C CA . ALA A 1 107 ? -14.913 -11.507 -5.478 1.00 90.69 107 ALA A CA 1
ATOM 815 C C . ALA A 1 107 ? -16.276 -11.209 -6.123 1.00 90.69 107 ALA A C 1
ATOM 817 O O . ALA A 1 107 ? -17.188 -12.036 -6.085 1.00 90.69 107 ALA A O 1
ATOM 818 N N . ALA A 1 108 ? -16.422 -10.027 -6.725 1.00 87.12 108 ALA A N 1
ATOM 819 C CA . ALA A 1 108 ? -17.608 -9.700 -7.520 1.00 87.12 108 ALA A CA 1
ATOM 820 C C . ALA A 1 108 ? -17.628 -10.475 -8.851 1.00 87.12 108 ALA A C 1
ATOM 822 O O . ALA A 1 108 ? -18.692 -10.803 -9.372 1.00 87.12 108 ALA A O 1
ATOM 823 N N . ALA A 1 109 ? -16.443 -10.765 -9.392 1.00 89.19 109 ALA A N 1
ATOM 824 C CA . ALA A 1 109 ? -16.201 -11.556 -10.591 1.00 89.19 109 ALA A CA 1
ATOM 825 C C . ALA A 1 109 ? -14.765 -12.111 -10.547 1.00 89.19 109 ALA A C 1
ATOM 827 O O . ALA A 1 109 ? -13.945 -11.577 -9.800 1.00 89.19 109 ALA A O 1
ATOM 828 N N . PRO A 1 110 ? -14.433 -13.142 -11.345 1.00 87.44 110 PRO A N 1
ATOM 829 C CA . PRO A 1 110 ? -13.053 -13.586 -11.501 1.00 87.44 110 PRO A CA 1
ATOM 830 C C . PRO A 1 110 ? -12.159 -12.442 -11.994 1.00 87.44 110 PRO A C 1
ATOM 832 O O . PRO A 1 110 ? -12.434 -11.833 -13.031 1.00 87.44 110 PRO A O 1
ATOM 835 N N . THR A 1 111 ? -11.087 -12.174 -11.259 1.00 90.19 111 THR A N 1
ATOM 836 C CA . THR A 1 111 ? -10.094 -11.139 -11.558 1.00 90.19 111 THR A CA 1
ATOM 837 C C . THR A 1 111 ? -8.716 -11.758 -11.740 1.00 90.19 111 THR A C 1
ATOM 839 O O . THR A 1 111 ? -8.457 -12.887 -11.325 1.00 90.19 111 THR A O 1
ATOM 842 N N . ALA A 1 112 ? -7.810 -11.049 -12.415 1.00 93.06 112 ALA A N 1
ATOM 843 C CA . ALA A 1 112 ? -6.418 -11.471 -12.422 1.00 93.06 112 ALA A CA 1
ATOM 844 C C . ALA A 1 112 ? -5.833 -11.280 -11.014 1.00 93.06 112 ALA A C 1
ATOM 846 O O . ALA A 1 112 ? -6.081 -10.254 -10.386 1.00 93.06 112 ALA A O 1
ATOM 847 N N . ALA A 1 113 ? -4.985 -12.203 -10.553 1.00 93.62 113 ALA A N 1
ATOM 848 C CA . ALA A 1 113 ? -4.340 -12.117 -9.235 1.00 93.62 113 ALA A CA 1
ATOM 849 C C . ALA A 1 113 ? -3.637 -10.766 -8.991 1.00 93.62 113 ALA A C 1
ATOM 851 O O . ALA A 1 113 ? -3.583 -10.260 -7.874 1.00 93.62 113 ALA A O 1
ATOM 852 N N . LEU A 1 114 ? -3.115 -10.144 -10.050 1.00 93.12 114 LEU A N 1
ATOM 853 C CA . LEU A 1 114 ? -2.477 -8.839 -9.947 1.00 93.12 114 LEU A CA 1
ATOM 854 C C . LEU A 1 114 ? -3.470 -7.704 -9.677 1.00 93.12 114 LEU A C 1
ATOM 856 O O . LEU A 1 114 ? -3.122 -6.756 -8.984 1.00 93.12 114 LEU A O 1
ATOM 860 N N . ASP A 1 115 ? -4.700 -7.799 -10.179 1.00 93.38 115 ASP A N 1
ATOM 861 C CA . ASP A 1 115 ? -5.756 -6.836 -9.860 1.00 93.38 115 ASP A CA 1
ATOM 862 C C . ASP A 1 115 ? -6.191 -6.953 -8.395 1.00 93.38 115 ASP A C 1
ATOM 864 O O . ASP A 1 115 ? -6.389 -5.933 -7.739 1.00 93.38 115 ASP A O 1
ATOM 868 N N . GLU A 1 116 ? -6.244 -8.172 -7.861 1.00 95.38 116 GLU A N 1
ATOM 869 C CA . GLU A 1 116 ? -6.557 -8.451 -6.452 1.00 95.38 116 GLU A CA 1
ATOM 870 C C . GLU A 1 116 ? -5.476 -7.897 -5.514 1.00 95.38 116 GLU A C 1
ATOM 872 O O . GLU A 1 116 ? -5.776 -7.217 -4.532 1.00 95.38 116 GLU A O 1
ATOM 877 N N . ILE A 1 117 ? -4.198 -8.089 -5.859 1.00 95.94 117 ILE A N 1
ATOM 878 C CA . ILE A 1 117 ? -3.072 -7.491 -5.125 1.00 95.94 117 ILE A CA 1
ATOM 879 C C . ILE A 1 117 ? -3.136 -5.956 -5.166 1.00 95.94 117 ILE A C 1
ATOM 881 O O . ILE A 1 117 ? -2.867 -5.293 -4.163 1.00 95.94 117 ILE A O 1
ATOM 885 N N . GLU A 1 118 ? -3.493 -5.367 -6.306 1.00 94.62 118 GLU A N 1
ATOM 886 C CA . GLU A 1 118 ? -3.629 -3.914 -6.449 1.00 94.62 118 GLU A CA 1
ATOM 887 C C . GLU A 1 118 ? -4.808 -3.352 -5.653 1.00 94.62 118 GLU A C 1
ATOM 889 O O . GLU A 1 118 ? -4.693 -2.283 -5.052 1.00 94.62 118 GLU A O 1
ATOM 894 N N . GLU A 1 119 ? -5.931 -4.067 -5.599 1.00 95.00 119 GLU A N 1
ATOM 895 C CA . GLU A 1 119 ? -7.049 -3.719 -4.724 1.00 95.00 119 GLU A CA 1
ATOM 896 C C . GLU A 1 119 ? -6.636 -3.825 -3.250 1.00 95.00 119 GLU A C 1
ATOM 898 O O . GLU A 1 119 ? -6.929 -2.927 -2.454 1.00 95.00 119 GLU A O 1
ATOM 903 N N . ALA A 1 120 ? -5.865 -4.861 -2.901 1.00 96.69 120 ALA A N 1
ATOM 904 C CA . ALA A 1 120 ? -5.321 -5.037 -1.564 1.00 96.69 120 ALA A CA 1
ATOM 905 C C . ALA A 1 120 ? -4.429 -3.869 -1.136 1.00 96.69 120 ALA A C 1
ATOM 907 O O . ALA A 1 120 ? -4.655 -3.245 -0.096 1.00 96.69 120 ALA A O 1
ATOM 908 N N . LEU A 1 121 ? -3.463 -3.507 -1.981 1.00 96.69 121 LEU A N 1
ATOM 909 C CA . LEU A 1 121 ? -2.635 -2.320 -1.786 1.00 96.69 121 LEU A CA 1
ATOM 910 C C . LEU A 1 121 ? -3.487 -1.050 -1.757 1.00 96.69 121 LEU A C 1
ATOM 912 O O . LEU A 1 121 ? -3.237 -0.172 -0.938 1.00 96.69 121 LEU A O 1
ATOM 916 N N . GLY A 1 122 ? -4.519 -0.957 -2.595 1.00 95.50 122 GLY A N 1
ATOM 917 C CA . GLY A 1 122 ? -5.454 0.162 -2.651 1.00 95.50 122 GLY A CA 1
ATOM 918 C C . GLY A 1 122 ? -6.136 0.459 -1.315 1.00 95.50 122 GLY A C 1
ATOM 919 O O . GLY A 1 122 ? -6.235 1.633 -0.954 1.00 95.50 122 GLY A O 1
ATOM 920 N N . MET A 1 123 ? -6.523 -0.577 -0.566 1.00 96.50 123 MET A N 1
ATOM 921 C CA . MET A 1 123 ? -7.115 -0.456 0.775 1.00 96.50 123 MET A CA 1
ATOM 922 C C . MET A 1 123 ? -6.096 -0.038 1.848 1.00 96.50 123 MET A C 1
ATOM 924 O O . MET A 1 123 ? -6.434 0.704 2.776 1.00 96.50 123 MET A O 1
ATOM 928 N N . LEU A 1 124 ? -4.840 -0.484 1.720 1.00 97.00 124 LEU A N 1
ATOM 929 C CA . LEU A 1 124 ? -3.757 -0.204 2.676 1.00 97.00 124 LEU A CA 1
ATOM 930 C C . LEU A 1 124 ? -3.037 1.132 2.421 1.00 97.00 124 LEU A C 1
ATOM 932 O O . LEU A 1 124 ? -2.458 1.716 3.336 1.00 97.00 124 LEU A O 1
ATOM 936 N N . ARG A 1 125 ? -3.081 1.628 1.182 1.00 95.56 125 ARG A N 1
ATOM 937 C CA . ARG A 1 125 ? -2.361 2.811 0.687 1.00 95.56 125 ARG A CA 1
ATOM 938 C C . ARG A 1 125 ? -2.717 4.146 1.328 1.00 95.56 125 ARG A C 1
ATOM 940 O O . ARG A 1 125 ? -1.811 4.975 1.436 1.00 95.56 125 ARG A O 1
ATOM 947 N N . PRO A 1 126 ? -3.982 4.458 1.664 1.00 94.88 126 PRO A N 1
ATOM 948 C CA . PRO A 1 126 ? -4.302 5.776 2.186 1.00 94.88 126 PRO A CA 1
ATOM 949 C C . PRO A 1 126 ? -3.451 6.091 3.420 1.00 94.88 126 PRO A C 1
ATOM 951 O O . PRO A 1 126 ? -3.156 5.211 4.228 1.00 94.88 126 PRO A O 1
ATOM 954 N N . ALA A 1 127 ? -3.037 7.348 3.562 1.00 90.62 127 ALA A N 1
ATOM 955 C CA . ALA A 1 127 ? -2.180 7.749 4.672 1.00 90.62 127 ALA A CA 1
ATOM 956 C C . ALA A 1 127 ? -2.800 7.349 6.022 1.00 90.62 127 ALA A C 1
ATOM 958 O O . ALA A 1 127 ? -4.016 7.463 6.207 1.00 90.62 127 ALA A O 1
ATOM 959 N N . HIS A 1 128 ? -1.952 6.904 6.951 1.00 93.56 128 HIS A N 1
ATOM 960 C CA . HIS A 1 128 ? -2.312 6.505 8.314 1.00 93.56 128 HIS A CA 1
ATOM 961 C C . HIS A 1 128 ? -3.137 5.217 8.445 1.00 93.56 128 HIS A C 1
ATOM 963 O O . HIS A 1 128 ? -3.431 4.824 9.567 1.00 93.56 128 HIS A O 1
ATOM 969 N N . THR A 1 129 ? -3.460 4.513 7.353 1.00 96.94 129 THR A N 1
ATOM 970 C CA . THR A 1 129 ? -4.165 3.218 7.411 1.00 96.94 129 THR A CA 1
ATOM 971 C C . THR A 1 129 ? -3.500 2.230 8.347 1.00 96.94 129 THR A C 1
ATOM 973 O O . THR A 1 129 ? -4.144 1.706 9.251 1.00 96.94 129 THR A O 1
ATOM 976 N N . LEU A 1 130 ? -2.212 1.972 8.116 1.00 97.50 130 LEU A N 1
ATOM 977 C CA . LEU A 1 130 ? -1.484 0.931 8.825 1.00 97.50 130 LEU A CA 1
ATOM 978 C C . LEU A 1 130 ? -1.305 1.302 10.296 1.00 97.50 130 LEU A C 1
ATOM 980 O O . LEU A 1 130 ? -1.461 0.448 11.159 1.00 97.50 130 LEU A O 1
ATOM 984 N N . ARG A 1 131 ? -1.092 2.590 10.592 1.00 95.81 131 ARG A N 1
ATOM 985 C CA . ARG A 1 131 ? -1.072 3.096 11.969 1.00 95.81 131 ARG A CA 1
ATOM 986 C C . ARG A 1 131 ? -2.431 2.974 12.662 1.00 95.81 131 ARG A C 1
ATOM 988 O O . ARG A 1 131 ? -2.467 2.638 13.838 1.00 95.81 131 ARG A O 1
ATOM 995 N N . THR A 1 132 ? -3.545 3.226 11.969 1.00 96.88 132 THR A N 1
ATOM 996 C CA . THR A 1 132 ? -4.887 3.030 12.544 1.00 96.88 132 THR A CA 1
ATOM 997 C C . THR A 1 132 ? -5.165 1.550 12.796 1.00 96.88 132 THR A C 1
ATOM 999 O O . THR A 1 132 ? -5.664 1.218 13.863 1.00 96.88 132 THR A O 1
ATOM 1002 N N . LEU A 1 133 ? -4.812 0.657 11.864 1.00 97.62 133 LEU A N 1
ATOM 1003 C CA . LEU A 1 133 ? -4.951 -0.790 12.061 1.00 97.62 133 LEU A CA 1
ATOM 1004 C C . LEU A 1 133 ? -4.139 -1.274 13.268 1.00 97.62 133 LEU A C 1
ATOM 1006 O O . LEU A 1 133 ? -4.661 -2.017 14.091 1.00 97.62 133 LEU A O 1
ATOM 1010 N N . ASP A 1 134 ? -2.895 -0.812 13.395 1.00 96.56 134 ASP A N 1
ATOM 1011 C CA . ASP A 1 134 ? -2.011 -1.154 14.510 1.00 96.56 134 ASP A CA 1
ATOM 1012 C C . ASP A 1 134 ? -2.549 -0.638 15.855 1.00 96.56 134 ASP A C 1
ATOM 1014 O O . ASP A 1 134 ? -2.627 -1.402 16.813 1.00 96.56 134 ASP A O 1
ATOM 1018 N N . LEU A 1 135 ? -3.041 0.609 15.904 1.00 95.75 135 LEU A N 1
ATOM 1019 C CA . LEU A 1 135 ? -3.711 1.169 17.083 1.00 95.75 135 LEU A CA 1
ATOM 1020 C C . LEU A 1 135 ? -4.926 0.326 17.494 1.00 95.75 135 LEU A C 1
ATOM 1022 O O . LEU A 1 135 ? -5.057 -0.045 18.659 1.00 95.75 135 LEU A O 1
ATOM 1026 N N . LEU A 1 136 ? -5.812 0.016 16.546 1.00 96.69 136 LEU A N 1
ATOM 1027 C CA . LEU A 1 136 ? -7.027 -0.756 16.811 1.00 96.69 136 LEU A CA 1
ATOM 1028 C C . LEU A 1 136 ? -6.742 -2.235 17.114 1.00 96.69 136 LEU A C 1
ATOM 1030 O O . LEU A 1 136 ? -7.601 -2.903 17.671 1.00 96.69 136 LEU A O 1
ATOM 1034 N N . ALA A 1 137 ? -5.557 -2.757 16.792 1.00 96.12 137 ALA A N 1
ATOM 1035 C CA . ALA A 1 137 ? -5.158 -4.113 17.165 1.00 96.12 137 ALA A CA 1
ATOM 1036 C C . ALA A 1 137 ? -4.804 -4.248 18.659 1.00 96.12 137 ALA A C 1
ATOM 1038 O O . ALA A 1 137 ? -4.705 -5.365 19.162 1.00 96.12 137 ALA A O 1
ATOM 1039 N N . THR A 1 138 ? -4.615 -3.134 19.376 1.00 93.94 138 THR A N 1
ATOM 1040 C CA . THR A 1 138 ? -4.236 -3.141 20.802 1.00 93.94 138 THR A CA 1
ATOM 1041 C C . THR A 1 138 ? -5.401 -3.399 21.759 1.00 93.94 138 THR A C 1
ATOM 1043 O O . THR A 1 138 ? -5.172 -3.732 22.921 1.00 93.94 138 THR A O 1
ATOM 1046 N N . ALA A 1 139 ? -6.644 -3.250 21.296 1.00 93.62 139 ALA A N 1
ATOM 1047 C CA . ALA A 1 139 ? -7.844 -3.434 22.101 1.00 93.62 139 ALA A CA 1
ATOM 1048 C C . ALA A 1 139 ? -9.018 -3.891 21.230 1.00 93.62 139 ALA A C 1
ATOM 1050 O O . ALA A 1 139 ? -9.063 -3.618 20.037 1.00 93.62 139 ALA A O 1
ATOM 1051 N N . GLU A 1 140 ? -10.002 -4.554 21.835 1.00 93.56 140 GLU A N 1
ATOM 1052 C CA . GLU A 1 140 ? -11.207 -4.993 21.121 1.00 93.56 140 GLU A CA 1
ATOM 1053 C C . GLU A 1 140 ? -12.038 -3.810 20.602 1.00 93.56 140 GLU A C 1
ATOM 1055 O O . GLU A 1 140 ? -12.566 -3.858 19.492 1.00 93.56 140 GLU A O 1
ATOM 1060 N N . LEU A 1 141 ? -12.115 -2.732 21.389 1.00 96.25 141 LEU A N 1
ATOM 1061 C CA . LEU A 1 141 ? -12.882 -1.534 21.079 1.00 96.25 141 LEU A CA 1
ATOM 1062 C C . LEU A 1 141 ? -12.110 -0.283 21.519 1.00 96.25 141 LEU A C 1
ATOM 1064 O O . LEU A 1 141 ? -11.727 -0.160 22.684 1.00 96.25 141 LEU A O 1
ATOM 1068 N N . VAL A 1 142 ? -11.896 0.660 20.600 1.00 96.81 142 VAL A N 1
ATOM 1069 C CA . VAL A 1 142 ? -11.138 1.897 20.845 1.00 96.81 142 VAL A CA 1
ATOM 1070 C C . VAL A 1 142 ? -12.055 3.114 20.690 1.00 96.81 142 VAL A C 1
ATOM 1072 O O . VAL A 1 142 ? -12.561 3.347 19.590 1.00 96.81 142 VAL A O 1
ATOM 1075 N N . PRO A 1 143 ? -12.269 3.922 21.746 1.00 97.06 143 PRO A N 1
ATOM 1076 C CA . PRO A 1 143 ? -13.072 5.141 21.655 1.00 97.06 143 PRO A CA 1
ATOM 1077 C C . PRO A 1 143 ? -12.551 6.106 20.584 1.00 97.06 143 PRO A C 1
ATOM 1079 O O . PRO A 1 143 ? -11.338 6.279 20.437 1.00 97.06 143 PRO A O 1
ATOM 1082 N N . GLN A 1 144 ? -13.446 6.804 19.878 1.00 96.38 144 GLN A N 1
ATOM 1083 C CA . GLN A 1 144 ? -13.063 7.799 18.865 1.00 96.38 144 GLN A CA 1
ATOM 1084 C C . GLN A 1 144 ? -12.155 8.886 19.448 1.00 96.38 144 GLN A C 1
ATOM 1086 O O . GLN A 1 144 ? -11.203 9.320 18.801 1.00 96.38 144 GLN A O 1
ATOM 1091 N N . THR A 1 145 ? -12.399 9.279 20.699 1.00 95.56 145 THR A N 1
ATOM 1092 C CA . THR A 1 145 ? -11.554 10.228 21.431 1.00 95.56 145 THR A CA 1
ATOM 1093 C C . THR A 1 145 ? -10.122 9.716 21.586 1.00 95.56 145 THR A C 1
ATOM 1095 O O . THR A 1 145 ? -9.182 10.479 21.379 1.00 95.56 145 THR A O 1
ATOM 1098 N N . SER A 1 146 ? -9.926 8.424 21.863 1.00 95.31 146 SER A N 1
ATOM 1099 C CA . SER A 1 146 ? -8.598 7.800 21.917 1.00 95.31 146 SER A CA 1
ATOM 1100 C C . SER A 1 146 ? -7.919 7.778 20.549 1.00 95.31 146 SER A C 1
ATOM 1102 O O . SER A 1 146 ? -6.721 8.043 20.470 1.00 95.31 146 SER A O 1
ATOM 1104 N N . VAL A 1 147 ? -8.671 7.538 19.468 1.00 95.56 147 VAL A N 1
ATOM 1105 C CA . VAL A 1 147 ? -8.136 7.647 18.101 1.00 95.56 147 VAL A CA 1
ATOM 1106 C C . VAL A 1 147 ? -7.689 9.084 17.821 1.00 95.56 147 VAL A C 1
ATOM 1108 O O . VAL A 1 147 ? -6.567 9.301 17.382 1.00 95.56 147 VAL A O 1
ATOM 1111 N N . HIS A 1 148 ? -8.509 10.088 18.130 1.00 95.50 148 HIS A N 1
ATOM 1112 C CA . HIS A 1 148 ? -8.144 11.496 17.932 1.00 95.50 148 HIS A CA 1
ATOM 1113 C C . HIS A 1 148 ? -6.909 11.903 18.742 1.00 95.50 148 HIS A C 1
ATOM 1115 O O . HIS A 1 148 ? -6.048 12.597 18.213 1.00 95.50 148 HIS A O 1
ATOM 1121 N N . VAL A 1 149 ? -6.779 11.429 19.985 1.00 94.69 149 VAL A N 1
ATOM 1122 C CA . VAL A 1 149 ? -5.574 11.641 20.804 1.00 94.69 149 VAL A CA 1
ATOM 1123 C C . VAL A 1 149 ? -4.348 10.987 20.161 1.00 94.69 149 VAL A C 1
ATOM 1125 O O . VAL A 1 149 ? -3.289 11.608 20.092 1.00 94.69 149 VAL A O 1
ATOM 1128 N N . ALA A 1 150 ? -4.484 9.763 19.643 1.00 92.94 150 ALA A N 1
ATOM 1129 C CA . ALA A 1 150 ? -3.394 9.050 18.982 1.00 92.94 150 ALA A CA 1
ATOM 1130 C C . ALA A 1 150 ? -2.947 9.698 17.660 1.00 92.94 150 ALA A C 1
ATOM 1132 O O . ALA A 1 150 ? -1.840 9.411 17.211 1.00 92.94 150 ALA A O 1
ATOM 1133 N N . PHE A 1 151 ? -3.779 10.550 17.054 1.00 94.81 151 PHE A N 1
ATOM 1134 C CA . PHE A 1 151 ? -3.514 11.288 15.813 1.00 94.81 151 PHE A CA 1
ATOM 1135 C C . PHE A 1 151 ? -3.629 12.810 16.012 1.00 94.81 151 PHE A C 1
ATOM 1137 O O . PHE A 1 151 ? -4.089 13.521 15.116 1.00 94.81 151 PHE A O 1
ATOM 1144 N N . ALA A 1 152 ? -3.239 13.320 17.185 1.00 94.94 152 ALA A N 1
ATOM 1145 C CA . ALA A 1 152 ? -3.387 14.732 17.551 1.00 94.94 152 ALA A CA 1
ATOM 1146 C C . ALA A 1 152 ? -2.641 15.706 16.613 1.00 94.94 152 ALA A C 1
ATOM 1148 O O . ALA A 1 152 ? -2.963 16.892 16.567 1.00 94.94 152 ALA A O 1
ATOM 1149 N N . GLU A 1 153 ? -1.666 15.221 15.840 1.00 93.44 153 GLU A N 1
ATOM 1150 C CA . GLU A 1 153 ? -0.968 15.985 14.805 1.00 93.44 153 GLU A CA 1
ATOM 1151 C C . GLU A 1 153 ? -1.810 16.241 13.541 1.00 93.44 153 GLU A C 1
ATOM 1153 O O . GLU A 1 153 ? -1.410 17.018 12.670 1.00 93.44 153 GLU A O 1
ATOM 1158 N N . LEU A 1 154 ? -2.967 15.585 13.411 1.00 94.25 154 LEU A N 1
ATOM 1159 C CA . LEU A 1 154 ? -3.856 15.697 12.263 1.00 94.25 154 LEU A CA 1
ATOM 1160 C C . LEU A 1 154 ? -5.149 16.439 12.628 1.00 94.25 154 LEU A C 1
ATOM 1162 O O . LEU A 1 154 ? -5.707 16.248 13.707 1.00 94.25 154 LEU A O 1
ATOM 1166 N N . PRO A 1 155 ? -5.719 17.220 11.694 1.00 96.38 155 PRO A N 1
ATOM 1167 C CA . PRO A 1 155 ? -7.081 17.717 11.843 1.00 96.38 155 PRO A CA 1
ATOM 1168 C C . PRO A 1 155 ? -8.084 16.562 11.992 1.00 96.38 155 PRO A C 1
ATOM 1170 O O . PRO A 1 155 ? -8.062 15.629 11.185 1.00 96.38 155 PRO A O 1
ATOM 1173 N N . GLN A 1 156 ? -9.017 16.670 12.946 1.00 95.19 156 GLN A N 1
ATOM 1174 C CA . GLN A 1 156 ? -10.032 15.639 13.236 1.00 95.19 156 GLN A CA 1
ATOM 1175 C C . GLN A 1 156 ? -10.772 15.157 11.980 1.00 95.19 156 GLN A C 1
ATOM 1177 O O . GLN A 1 156 ? -10.867 13.958 11.737 1.00 95.19 156 GLN A O 1
ATOM 1182 N N . TRP A 1 157 ? -11.175 16.076 11.094 1.00 96.12 157 TRP A N 1
ATOM 1183 C CA . TRP A 1 157 ? -11.879 15.724 9.856 1.00 96.12 157 TRP A CA 1
ATOM 1184 C C . TRP A 1 157 ? -11.089 14.772 8.940 1.00 96.12 157 TRP A C 1
ATOM 1186 O O . TRP A 1 157 ? -11.696 14.007 8.189 1.00 96.12 157 TRP A O 1
ATOM 1196 N N . ARG A 1 158 ? -9.744 14.799 8.970 1.00 96.25 158 ARG A N 1
ATOM 1197 C CA . ARG A 1 158 ? -8.909 13.850 8.212 1.00 96.25 158 ARG A CA 1
ATOM 1198 C C . ARG A 1 158 ? -8.954 12.462 8.835 1.00 96.25 158 ARG A C 1
ATOM 1200 O O . ARG A 1 158 ? -9.060 11.490 8.090 1.00 96.25 158 ARG A O 1
ATOM 1207 N N . VAL A 1 159 ? -8.909 12.388 10.165 1.00 96.12 159 VAL A N 1
ATOM 1208 C CA . VAL A 1 159 ? -9.041 11.139 10.926 1.00 96.12 159 VAL A CA 1
ATOM 1209 C C . VAL A 1 159 ? -10.419 10.527 10.669 1.00 96.12 159 VAL A C 1
ATOM 1211 O O . VAL A 1 159 ? -10.509 9.379 10.244 1.00 96.12 159 VAL A O 1
ATOM 1214 N N . ASP A 1 160 ? -11.487 11.320 10.767 1.00 95.81 160 ASP A N 1
ATOM 1215 C CA . ASP A 1 160 ? -12.860 10.851 10.536 1.00 95.81 160 ASP A CA 1
ATOM 1216 C C . ASP A 1 160 ? -13.102 10.440 9.077 1.00 95.81 160 ASP A C 1
ATOM 1218 O O . ASP A 1 160 ? -13.826 9.485 8.793 1.00 95.81 160 ASP A O 1
ATOM 1222 N N . ARG A 1 161 ? -12.509 11.152 8.106 1.00 96.06 161 ARG A N 1
ATOM 1223 C CA . ARG A 1 161 ? -12.552 10.735 6.695 1.00 96.06 161 ARG A CA 1
ATOM 1224 C C . ARG A 1 161 ? -11.827 9.405 6.498 1.00 96.06 161 ARG A C 1
ATOM 1226 O O . ARG A 1 161 ? -12.285 8.587 5.704 1.00 96.06 161 ARG A O 1
ATOM 1233 N N . ARG A 1 162 ? -10.703 9.189 7.190 1.00 96.12 162 ARG A N 1
ATOM 1234 C CA . ARG A 1 162 ? -9.955 7.931 7.108 1.00 96.12 162 ARG A CA 1
ATOM 1235 C C . ARG A 1 162 ? -10.748 6.776 7.708 1.00 96.12 162 ARG A C 1
ATOM 1237 O O . ARG A 1 162 ? -10.865 5.758 7.038 1.00 96.12 162 ARG A O 1
ATOM 1244 N N . LEU A 1 163 ? -11.320 6.952 8.898 1.00 97.31 163 LEU A N 1
ATOM 1245 C CA . LEU A 1 163 ? -12.149 5.939 9.556 1.00 97.31 163 LEU A CA 1
ATOM 1246 C C . LEU A 1 163 ? -13.340 5.543 8.679 1.00 97.31 163 LEU A C 1
ATOM 1248 O O . LEU A 1 163 ? -13.509 4.363 8.404 1.00 97.31 163 LEU A O 1
ATOM 1252 N N . ARG A 1 164 ? -14.061 6.517 8.107 1.00 96.94 164 ARG A N 1
ATOM 1253 C CA . ARG A 1 164 ? -15.155 6.241 7.158 1.00 96.94 164 ARG A CA 1
ATOM 1254 C C . ARG A 1 164 ? -14.709 5.462 5.921 1.00 96.94 164 ARG A C 1
ATOM 1256 O O . ARG A 1 164 ? -15.429 4.586 5.455 1.00 96.94 164 ARG A O 1
ATOM 1263 N N . ALA A 1 165 ? -13.528 5.764 5.378 1.00 96.25 165 ALA A N 1
ATOM 1264 C CA . ALA A 1 165 ? -12.972 4.983 4.273 1.00 96.25 165 ALA A CA 1
ATOM 1265 C C . ALA A 1 165 ? -12.652 3.541 4.709 1.00 96.25 165 ALA A C 1
ATOM 1267 O O . ALA A 1 165 ? -12.964 2.604 3.988 1.00 96.25 165 ALA A O 1
ATOM 1268 N N . MET A 1 166 ? -12.098 3.349 5.909 1.00 98.31 166 MET A N 1
ATOM 1269 C CA . MET A 1 166 ? -11.833 2.015 6.459 1.00 98.31 166 MET A CA 1
ATOM 1270 C C . MET A 1 166 ? -13.117 1.231 6.757 1.00 98.31 166 MET A C 1
ATOM 1272 O O . MET A 1 166 ? -13.125 0.016 6.588 1.00 98.31 166 MET A O 1
ATOM 1276 N N . GLU A 1 167 ? -14.198 1.894 7.176 1.00 97.94 167 GLU A N 1
ATOM 1277 C CA . GLU A 1 167 ? -15.521 1.273 7.326 1.00 97.94 167 GLU A CA 1
ATOM 1278 C C . GLU A 1 167 ? -16.094 0.851 5.971 1.00 97.94 167 GLU A C 1
ATOM 1280 O O . GLU A 1 167 ? -16.606 -0.260 5.836 1.00 97.94 167 GLU A O 1
ATOM 1285 N N . HIS A 1 168 ? -15.955 1.703 4.948 1.00 96.69 168 HIS A N 1
ATOM 1286 C CA . HIS A 1 168 ? -16.356 1.384 3.577 1.00 96.69 168 HIS A CA 1
ATOM 1287 C C . HIS A 1 168 ? -15.619 0.146 3.044 1.00 96.69 168 HIS A C 1
ATOM 1289 O O . HIS A 1 168 ? -16.253 -0.772 2.524 1.00 96.69 168 HIS A O 1
ATOM 1295 N N . ASP A 1 169 ? -14.306 0.071 3.277 1.00 97.06 169 ASP A N 1
ATOM 1296 C CA . ASP A 1 169 ? -13.459 -1.079 2.929 1.00 97.06 169 ASP A CA 1
ATOM 1297 C C . ASP A 1 169 ? -13.673 -2.286 3.871 1.00 97.06 169 ASP A C 1
ATOM 1299 O O . ASP A 1 169 ? -13.070 -3.349 3.697 1.00 97.06 169 ASP A O 1
ATOM 1303 N N . ARG A 1 170 ? -14.542 -2.143 4.883 1.00 97.69 170 ARG A N 1
ATOM 1304 C CA . ARG A 1 170 ? -14.826 -3.127 5.939 1.00 97.69 170 ARG A CA 1
ATOM 1305 C C . ARG A 1 170 ? -13.584 -3.585 6.698 1.00 97.69 170 ARG A C 1
ATOM 1307 O O . ARG A 1 170 ? -13.527 -4.730 7.140 1.00 97.69 170 ARG A O 1
ATOM 1314 N N . LEU A 1 171 ? -12.588 -2.720 6.853 1.00 98.25 171 LEU A N 1
ATOM 1315 C CA . LEU A 1 171 ? -11.419 -2.953 7.706 1.00 98.25 171 LEU A CA 1
ATOM 1316 C C . LEU A 1 171 ? -11.734 -2.671 9.181 1.00 98.25 171 LEU A C 1
ATOM 1318 O O . LEU A 1 171 ? -11.169 -3.303 10.071 1.00 98.25 171 LEU A O 1
ATOM 1322 N N . VAL A 1 172 ? -12.645 -1.733 9.439 1.00 98.38 172 VAL A N 1
ATOM 1323 C CA . VAL A 1 172 ? -13.090 -1.358 10.789 1.00 98.38 172 VAL A CA 1
ATOM 1324 C C . VAL A 1 172 ? -14.610 -1.308 10.842 1.00 98.38 172 VAL A C 1
ATOM 1326 O O . VAL A 1 172 ? -15.265 -1.160 9.811 1.00 98.38 172 VAL A O 1
ATOM 1329 N N . ALA A 1 173 ? -15.160 -1.432 12.043 1.00 98.19 173 ALA A N 1
ATOM 1330 C CA . ALA A 1 173 ? -16.569 -1.211 12.325 1.00 98.19 173 ALA A CA 1
ATOM 1331 C C . ALA A 1 173 ? -16.697 -0.186 13.456 1.00 98.19 173 ALA A C 1
ATOM 1333 O O . ALA A 1 173 ? -16.116 -0.376 14.529 1.00 98.19 173 ALA A O 1
ATOM 1334 N N . GLY A 1 174 ? -17.426 0.900 13.203 1.00 96.44 174 GLY A N 1
ATOM 1335 C CA . GLY A 1 174 ? -17.810 1.871 14.217 1.00 96.44 174 GLY A CA 1
ATOM 1336 C C . GLY A 1 174 ? -19.043 1.430 15.003 1.00 96.44 174 GLY A C 1
ATOM 1337 O O . GLY A 1 174 ? -19.942 0.766 14.482 1.00 96.44 174 GLY A O 1
ATOM 1338 N N . THR A 1 175 ? -19.104 1.826 16.268 1.00 95.75 175 THR A N 1
ATOM 1339 C CA . THR A 1 175 ? -20.311 1.763 17.091 1.00 95.75 175 THR A CA 1
ATOM 1340 C C . THR A 1 175 ? -21.089 3.071 16.975 1.00 95.75 175 THR A C 1
ATOM 1342 O O . THR A 1 175 ? -20.519 4.157 16.860 1.00 95.75 175 THR A O 1
ATOM 1345 N N . THR A 1 176 ? -22.415 2.979 17.017 1.00 90.94 176 THR A N 1
ATOM 1346 C CA . THR A 1 176 ? -23.307 4.144 17.054 1.00 90.94 176 THR A CA 1
ATOM 1347 C C . THR A 1 176 ? -23.678 4.492 18.495 1.00 90.94 176 THR A C 1
ATOM 1349 O O . THR A 1 176 ? -23.923 3.587 19.291 1.00 90.94 176 THR A O 1
ATOM 1352 N N . GLY A 1 177 ? -23.791 5.782 18.821 1.00 91.62 177 GLY A N 1
ATOM 1353 C CA . GLY A 1 177 ? -24.254 6.265 20.127 1.00 91.62 177 GLY A CA 1
ATOM 1354 C C . GLY A 1 177 ? -23.502 7.511 20.595 1.00 91.62 177 GLY A C 1
ATOM 1355 O O . GLY A 1 177 ? -22.755 8.110 19.824 1.00 91.62 177 GLY A O 1
ATOM 1356 N N . ASP A 1 178 ? -23.677 7.870 21.868 1.00 91.44 178 ASP A N 1
ATOM 1357 C CA . ASP A 1 178 ? -23.070 9.071 22.468 1.00 91.44 178 ASP A CA 1
ATOM 1358 C C . ASP A 1 178 ? -21.542 8.973 22.619 1.00 91.44 178 ASP A C 1
ATOM 1360 O O . ASP A 1 178 ? -20.855 9.988 22.726 1.00 91.44 178 ASP A O 1
ATOM 1364 N N . ASN A 1 179 ? -20.997 7.752 22.617 1.00 92.00 179 ASN A N 1
ATOM 1365 C CA . ASN A 1 179 ? -19.562 7.493 22.696 1.00 92.00 179 ASN A CA 1
ATOM 1366 C C . ASN A 1 179 ? -19.129 6.542 21.566 1.00 92.00 179 ASN A C 1
ATOM 1368 O O . ASN A 1 179 ? -18.989 5.336 21.801 1.00 92.00 179 ASN A O 1
ATOM 1372 N N . PRO A 1 180 ? -18.974 7.056 20.331 1.00 95.81 180 PRO A N 1
ATOM 1373 C CA . PRO A 1 180 ? -18.563 6.246 19.194 1.00 95.81 180 PRO A CA 1
ATOM 1374 C C . PRO A 1 180 ? -17.181 5.640 19.438 1.00 95.81 180 PRO A C 1
ATOM 1376 O O . PRO A 1 180 ? -16.257 6.286 19.943 1.00 95.81 180 PRO A O 1
ATOM 1379 N N . ALA A 1 181 ? -17.039 4.378 19.063 1.00 97.50 181 ALA A N 1
ATOM 1380 C CA . ALA A 1 181 ? -15.810 3.620 19.184 1.00 97.50 181 ALA A CA 1
ATOM 1381 C C . ALA A 1 181 ? -15.621 2.731 17.957 1.00 97.50 181 ALA A C 1
ATOM 1383 O O . ALA A 1 181 ? -16.571 2.446 17.236 1.00 97.50 181 ALA A O 1
ATOM 1384 N N . PHE A 1 182 ? -14.390 2.301 17.711 1.00 98.25 182 PHE A N 1
ATOM 1385 C CA . PHE A 1 182 ? -14.028 1.520 16.536 1.00 98.25 182 PHE A CA 1
ATOM 1386 C C . PHE A 1 182 ? -13.381 0.207 16.948 1.00 98.25 182 PHE A C 1
ATOM 1388 O O . PHE A 1 182 ? -12.562 0.169 17.866 1.00 98.25 182 PHE A O 1
ATOM 1395 N N . ALA A 1 183 ? -13.731 -0.855 16.235 1.00 98.19 183 ALA A N 1
ATOM 1396 C CA . ALA A 1 183 ? -13.117 -2.169 16.348 1.00 98.19 183 ALA A CA 1
ATOM 1397 C C . ALA A 1 183 ? -12.594 -2.615 14.979 1.00 98.19 183 ALA A C 1
ATOM 1399 O O . ALA A 1 183 ? -13.150 -2.247 13.938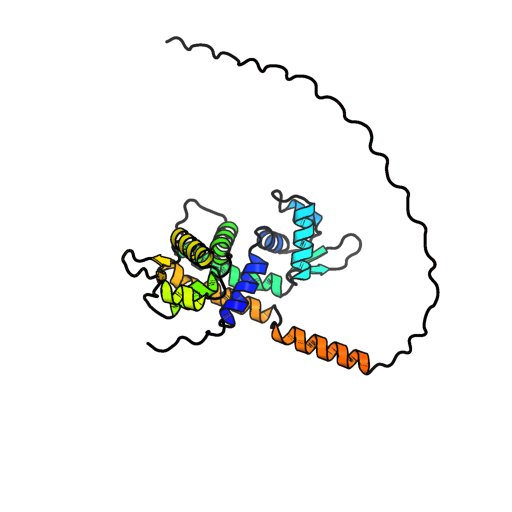 1.00 98.19 183 ALA A O 1
ATOM 1400 N N . LEU A 1 184 ? -11.545 -3.441 14.962 1.00 98.44 184 LEU A N 1
ATOM 1401 C CA . LEU A 1 184 ? -11.182 -4.166 13.744 1.00 98.44 184 LEU A CA 1
ATOM 1402 C C . LEU A 1 184 ? -12.280 -5.182 13.405 1.00 98.44 184 LEU A C 1
ATOM 1404 O O . LEU A 1 184 ? -12.781 -5.891 14.281 1.00 98.44 184 LEU A O 1
ATOM 1408 N N . THR A 1 185 ? -12.620 -5.295 12.125 1.00 98.31 185 THR A N 1
ATOM 1409 C CA . THR A 1 185 ? -13.390 -6.442 11.621 1.00 98.31 185 THR A CA 1
ATOM 1410 C C . THR A 1 185 ? -12.480 -7.672 11.509 1.00 98.31 185 THR A C 1
ATOM 1412 O O . THR A 1 185 ? -11.259 -7.566 11.655 1.00 98.31 185 THR A O 1
ATOM 1415 N N . ASP A 1 186 ? -13.035 -8.839 11.171 1.00 97.94 186 ASP A N 1
ATOM 1416 C CA . ASP A 1 186 ? -12.216 -10.017 10.837 1.00 97.94 186 ASP A CA 1
ATOM 1417 C C . ASP A 1 186 ? -11.272 -9.745 9.657 1.00 97.94 186 ASP A C 1
ATOM 1419 O O . ASP A 1 186 ? -10.094 -10.096 9.708 1.00 97.94 186 ASP A O 1
ATOM 1423 N N . ARG A 1 187 ? -11.755 -9.029 8.631 1.00 97.88 187 ARG A N 1
ATOM 1424 C CA . ARG A 1 187 ? -10.950 -8.591 7.478 1.00 97.88 187 ARG A CA 1
ATOM 1425 C C . ARG A 1 187 ? -9.810 -7.668 7.901 1.00 97.88 187 ARG A C 1
ATOM 1427 O O . ARG A 1 187 ? -8.690 -7.840 7.426 1.00 97.88 187 ARG A O 1
ATOM 1434 N N . GLY A 1 188 ? -10.090 -6.715 8.793 1.00 98.06 188 GLY A N 1
ATOM 1435 C CA . GLY A 1 188 ? -9.094 -5.807 9.357 1.00 98.06 188 GLY A CA 1
ATOM 1436 C C . GLY A 1 188 ? -8.030 -6.540 10.173 1.00 98.06 188 GLY A C 1
ATOM 1437 O O . GLY A 1 188 ? -6.842 -6.336 9.934 1.00 98.06 188 GLY A O 1
ATOM 1438 N N . ARG A 1 189 ? -8.429 -7.448 11.075 1.00 98.12 189 ARG A N 1
ATOM 1439 C CA . ARG A 1 189 ? -7.499 -8.279 11.868 1.00 98.12 189 ARG A CA 1
ATOM 1440 C C . ARG A 1 189 ? -6.590 -9.140 10.993 1.00 98.12 189 ARG A C 1
ATOM 1442 O O . ARG A 1 189 ? -5.384 -9.209 11.238 1.00 98.12 189 ARG A O 1
ATOM 1449 N N . ALA A 1 190 ? -7.149 -9.742 9.947 1.00 97.88 190 ALA A N 1
ATOM 1450 C CA . ALA A 1 190 ? -6.410 -10.605 9.034 1.00 97.88 190 ALA A CA 1
ATOM 1451 C C . ALA A 1 190 ? -5.337 -9.877 8.199 1.00 97.88 190 ALA A C 1
ATOM 1453 O O . ALA A 1 190 ? -4.484 -10.530 7.608 1.00 97.88 190 ALA A O 1
ATOM 1454 N N . THR A 1 191 ? -5.313 -8.535 8.175 1.00 97.81 191 THR A N 1
ATOM 1455 C CA . THR A 1 191 ? -4.247 -7.779 7.480 1.00 97.81 191 THR A CA 1
ATOM 1456 C C . THR A 1 191 ? -2.861 -7.977 8.096 1.00 97.81 191 THR A C 1
ATOM 1458 O O . THR A 1 191 ? -1.860 -7.663 7.455 1.00 97.81 191 THR A O 1
ATOM 1461 N N . THR A 1 192 ? -2.779 -8.495 9.326 1.00 96.69 192 THR A N 1
ATOM 1462 C CA . THR A 1 192 ? -1.535 -8.595 10.101 1.00 96.69 192 THR A CA 1
ATOM 1463 C C . THR A 1 192 ? -0.433 -9.347 9.353 1.00 96.69 192 THR A C 1
ATOM 1465 O O . THR A 1 192 ? 0.714 -8.896 9.344 1.00 96.69 192 THR A O 1
ATOM 1468 N N . GLU A 1 193 ? -0.765 -10.457 8.693 1.00 96.88 193 GLU A N 1
ATOM 1469 C CA . GLU A 1 193 ? 0.201 -11.266 7.940 1.00 96.88 193 GLU A CA 1
ATOM 1470 C C . GLU A 1 193 ? 0.708 -10.519 6.702 1.00 96.88 193 GLU A C 1
ATOM 1472 O O . GLU A 1 193 ? 1.918 -10.375 6.529 1.00 96.88 193 GLU A O 1
ATOM 1477 N N . ALA A 1 194 ? -0.193 -9.933 5.907 1.00 98.00 194 ALA A N 1
ATOM 1478 C CA . ALA A 1 194 ? 0.172 -9.138 4.734 1.00 98.00 194 ALA A CA 1
ATOM 1479 C C . ALA A 1 194 ? 1.025 -7.908 5.102 1.00 98.00 194 ALA A C 1
ATOM 1481 O O . ALA A 1 194 ? 2.043 -7.632 4.464 1.00 98.00 194 ALA A O 1
ATOM 1482 N N . VAL A 1 195 ? 0.663 -7.192 6.172 1.00 98.19 195 VAL A N 1
ATOM 1483 C CA . VAL A 1 195 ? 1.436 -6.050 6.693 1.00 98.19 195 VAL A CA 1
ATOM 1484 C C . VAL A 1 195 ? 2.814 -6.496 7.188 1.00 98.19 195 VAL A C 1
ATOM 1486 O O . VAL A 1 195 ? 3.807 -5.803 6.964 1.00 98.19 195 VAL A O 1
ATOM 1489 N N . THR A 1 196 ? 2.904 -7.666 7.822 1.00 97.81 196 THR A N 1
ATOM 1490 C CA . THR A 1 196 ? 4.179 -8.230 8.288 1.00 97.81 196 THR A CA 1
ATOM 1491 C C . THR A 1 196 ? 5.066 -8.662 7.121 1.00 97.81 196 THR A C 1
ATOM 1493 O O . THR A 1 196 ? 6.268 -8.394 7.152 1.00 97.81 196 THR A O 1
ATOM 1496 N N . ALA A 1 197 ? 4.501 -9.258 6.070 1.00 98.00 197 ALA A N 1
ATOM 1497 C CA . ALA A 1 197 ? 5.236 -9.613 4.857 1.00 98.00 197 ALA A CA 1
ATOM 1498 C C . ALA A 1 197 ? 5.789 -8.364 4.149 1.00 98.00 197 ALA A C 1
ATOM 1500 O O . ALA A 1 197 ? 6.970 -8.315 3.807 1.00 98.00 197 ALA A O 1
ATOM 1501 N N . LEU A 1 198 ? 4.975 -7.308 4.027 1.00 98.12 198 LEU A N 1
ATOM 1502 C CA . LEU A 1 198 ? 5.397 -6.012 3.486 1.00 98.12 198 LEU A CA 1
ATOM 1503 C C . LEU A 1 198 ? 6.538 -5.384 4.299 1.00 98.12 198 LEU A C 1
ATOM 1505 O O . LEU A 1 198 ? 7.523 -4.921 3.723 1.00 98.12 198 LEU A O 1
ATOM 1509 N N . ALA A 1 199 ? 6.426 -5.384 5.630 1.00 97.25 199 ALA A N 1
ATOM 1510 C CA . ALA A 1 199 ? 7.464 -4.854 6.511 1.00 97.25 199 ALA A CA 1
ATOM 1511 C C . ALA A 1 199 ? 8.771 -5.656 6.420 1.00 97.25 199 ALA A C 1
ATOM 1513 O O . ALA A 1 199 ? 9.851 -5.070 6.368 1.00 97.25 199 ALA A O 1
ATOM 1514 N N . THR A 1 200 ? 8.673 -6.987 6.380 1.00 97.19 200 THR A N 1
ATOM 1515 C CA . THR A 1 200 ? 9.819 -7.897 6.251 1.00 97.19 200 THR A CA 1
ATOM 1516 C C . THR A 1 200 ? 10.546 -7.673 4.929 1.00 97.19 200 THR A C 1
ATOM 1518 O O . THR A 1 200 ? 11.755 -7.443 4.934 1.00 97.19 200 THR A O 1
ATOM 1521 N N . TRP A 1 201 ? 9.815 -7.633 3.811 1.00 97.38 201 TRP A N 1
ATOM 1522 C CA . TRP A 1 201 ? 10.380 -7.308 2.500 1.00 97.38 201 TRP A CA 1
ATOM 1523 C C . TRP A 1 201 ? 11.077 -5.940 2.512 1.00 97.38 201 TRP A C 1
ATOM 1525 O O . TRP A 1 201 ? 12.242 -5.827 2.126 1.00 97.38 201 TRP A O 1
ATOM 1535 N N . ALA A 1 202 ? 10.414 -4.900 3.028 1.00 96.56 202 ALA A N 1
ATOM 1536 C CA . ALA A 1 202 ? 11.016 -3.572 3.095 1.00 96.56 202 ALA A CA 1
ATOM 1537 C C . ALA A 1 202 ? 12.286 -3.530 3.951 1.00 96.56 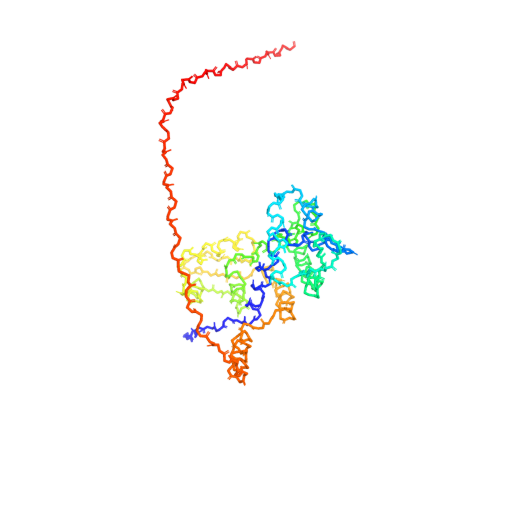202 ALA A C 1
ATOM 1539 O O . ALA A 1 202 ? 13.236 -2.850 3.573 1.00 96.56 202 ALA A O 1
ATOM 1540 N N . ARG A 1 203 ? 12.329 -4.261 5.069 1.00 95.81 203 ARG A N 1
ATOM 1541 C CA . ARG A 1 203 ? 13.514 -4.336 5.934 1.00 95.81 203 ARG A CA 1
ATOM 1542 C C . ARG A 1 203 ? 14.724 -4.923 5.212 1.00 95.81 203 ARG A C 1
ATOM 1544 O O . ARG A 1 203 ? 15.830 -4.431 5.401 1.00 95.81 203 ARG A O 1
ATOM 1551 N N . PHE A 1 204 ? 14.531 -5.964 4.404 1.00 95.12 204 PHE A N 1
ATOM 1552 C CA . PHE A 1 204 ? 15.637 -6.620 3.701 1.00 95.12 204 PHE A CA 1
ATOM 1553 C C . PHE A 1 204 ? 16.180 -5.812 2.523 1.00 95.12 204 PHE A C 1
ATOM 1555 O O . PHE A 1 204 ? 17.344 -5.966 2.156 1.00 95.12 204 PHE A O 1
ATOM 1562 N N . HIS A 1 205 ? 15.348 -4.969 1.915 1.00 93.94 205 HIS A N 1
ATOM 1563 C CA . HIS A 1 205 ? 15.689 -4.325 0.648 1.00 93.94 205 HIS A CA 1
ATOM 1564 C C . HIS A 1 205 ? 15.883 -2.824 0.734 1.00 93.94 205 HIS A C 1
ATOM 1566 O O . HIS A 1 205 ? 16.484 -2.232 -0.164 1.00 93.94 205 HIS A O 1
ATOM 1572 N N . PHE A 1 206 ? 15.411 -2.204 1.808 1.00 88.12 206 PHE A N 1
ATOM 1573 C CA . PHE A 1 206 ? 15.595 -0.792 2.014 1.00 88.12 206 PHE A CA 1
ATOM 1574 C C . PHE A 1 206 ? 16.405 -0.520 3.277 1.00 88.12 206 PHE A C 1
ATOM 1576 O O . PHE A 1 206 ? 15.998 -0.952 4.355 1.00 88.12 206 PHE A O 1
ATOM 1583 N N . PRO A 1 207 ? 17.491 0.269 3.176 1.00 77.25 207 PRO A N 1
ATOM 1584 C CA . PRO A 1 207 ? 18.253 0.674 4.347 1.00 77.25 207 PRO A CA 1
ATOM 1585 C C . PRO A 1 207 ? 17.334 1.368 5.342 1.00 77.25 207 PRO A C 1
ATOM 1587 O O . PRO A 1 207 ? 16.440 2.139 4.939 1.00 77.25 207 PRO A O 1
ATOM 1590 N N . SER A 1 208 ? 17.570 1.126 6.628 1.00 68.12 208 SER A N 1
ATOM 1591 C CA . SER A 1 208 ? 16.810 1.806 7.671 1.00 68.12 208 SER A CA 1
ATOM 1592 C C . SER A 1 208 ? 16.992 3.322 7.516 1.00 68.12 208 SER A C 1
ATOM 1594 O O . SER A 1 208 ? 18.091 3.776 7.178 1.00 68.12 208 SER A O 1
ATOM 1596 N N . PRO A 1 209 ? 15.952 4.145 7.744 1.00 58.50 209 PRO A N 1
ATOM 1597 C CA . PRO A 1 209 ? 16.066 5.602 7.632 1.00 58.50 209 PRO A CA 1
ATOM 1598 C C . PRO A 1 209 ? 17.223 6.184 8.464 1.00 58.50 209 PRO A C 1
ATOM 1600 O O . PRO A 1 209 ? 17.836 7.174 8.074 1.00 58.50 209 PRO A O 1
ATOM 1603 N N . THR A 1 210 ? 17.568 5.531 9.576 1.00 56.28 210 THR A N 1
ATOM 1604 C CA . THR A 1 210 ? 18.692 5.868 10.461 1.00 56.28 210 THR A CA 1
ATOM 1605 C C . THR A 1 210 ? 20.074 5.661 9.830 1.00 56.28 210 THR A C 1
ATOM 1607 O O . THR A 1 210 ? 21.019 6.361 10.191 1.00 56.28 210 THR A O 1
ATOM 1610 N N . GLU A 1 211 ? 20.214 4.767 8.851 1.00 51.25 211 GLU A N 1
ATOM 1611 C CA . GLU A 1 211 ? 21.501 4.468 8.205 1.00 51.25 211 GLU A CA 1
ATOM 1612 C C . GLU A 1 211 ? 21.896 5.522 7.164 1.00 51.25 211 GLU A C 1
ATOM 1614 O O . GLU A 1 211 ? 23.084 5.723 6.904 1.00 51.25 211 GLU A O 1
ATOM 1619 N N . HIS A 1 212 ? 20.930 6.261 6.605 1.00 45.12 212 HIS A N 1
ATOM 1620 C CA . HIS A 1 212 ? 21.226 7.340 5.656 1.00 45.12 212 HIS A CA 1
ATOM 1621 C C . HIS A 1 212 ? 21.954 8.513 6.324 1.00 45.12 212 HIS A C 1
ATOM 1623 O O . HIS A 1 212 ? 22.832 9.123 5.708 1.00 45.12 212 HIS A O 1
ATOM 1629 N N . THR A 1 213 ? 21.665 8.799 7.596 1.00 45.12 213 THR A N 1
ATOM 1630 C CA . THR A 1 213 ? 22.371 9.844 8.349 1.00 45.12 213 THR A CA 1
ATOM 1631 C C . THR A 1 213 ? 23.814 9.423 8.643 1.00 45.12 213 THR A C 1
ATOM 1633 O O . THR A 1 213 ? 24.735 10.203 8.417 1.00 45.12 213 THR A O 1
ATOM 1636 N N . ALA A 1 214 ? 24.043 8.167 9.045 1.00 44.53 214 ALA A N 1
ATOM 1637 C CA . ALA A 1 214 ? 25.384 7.655 9.341 1.00 44.53 214 ALA A CA 1
ATOM 1638 C C . ALA A 1 214 ? 26.267 7.523 8.086 1.00 44.53 214 ALA A C 1
ATOM 1640 O O . ALA A 1 214 ? 27.433 7.913 8.112 1.00 44.53 214 ALA A O 1
ATOM 1641 N N . ALA A 1 215 ? 25.718 7.050 6.962 1.00 45.62 215 ALA A N 1
ATOM 1642 C CA . ALA A 1 215 ? 26.462 6.921 5.708 1.00 45.62 215 ALA A CA 1
ATOM 1643 C C . ALA A 1 215 ? 26.817 8.283 5.083 1.00 45.62 215 ALA A C 1
ATOM 1645 O O . ALA A 1 215 ? 27.884 8.432 4.487 1.00 45.62 215 ALA A O 1
ATOM 1646 N N . THR A 1 216 ? 25.965 9.301 5.252 1.00 47.06 216 THR A N 1
ATOM 1647 C CA . THR A 1 216 ? 26.257 10.666 4.778 1.00 47.06 216 THR A CA 1
ATOM 1648 C C . THR A 1 216 ? 27.339 11.331 5.636 1.00 47.06 216 THR A C 1
ATOM 1650 O O . THR A 1 216 ? 28.234 11.974 5.090 1.00 47.06 216 THR A O 1
ATOM 1653 N N . VAL A 1 217 ? 27.330 11.101 6.955 1.00 49.66 217 VAL A N 1
ATOM 1654 C CA . VAL A 1 217 ? 28.387 11.569 7.872 1.00 49.66 217 VAL A CA 1
ATOM 1655 C C . VAL A 1 217 ? 29.710 10.833 7.623 1.00 49.66 217 VAL A C 1
ATOM 1657 O O . VAL A 1 217 ? 30.757 11.471 7.555 1.00 49.66 217 VAL A O 1
ATOM 1660 N N . ALA A 1 218 ? 29.686 9.519 7.382 1.00 50.31 218 ALA A N 1
ATOM 1661 C CA . ALA A 1 218 ? 30.887 8.749 7.052 1.00 50.31 218 ALA A CA 1
ATOM 1662 C C . ALA A 1 218 ? 31.485 9.147 5.689 1.00 50.31 218 ALA A C 1
ATOM 1664 O O . ALA A 1 218 ? 32.703 9.239 5.549 1.00 50.31 218 ALA A O 1
ATOM 1665 N N . LYS A 1 219 ? 30.646 9.447 4.687 1.00 44.84 219 LYS A N 1
ATOM 1666 C CA . LYS A 1 219 ? 31.100 9.915 3.367 1.00 44.84 219 LYS A CA 1
ATOM 1667 C C . LYS A 1 219 ? 31.646 11.349 3.408 1.00 44.84 219 LYS A C 1
ATOM 1669 O O . LYS A 1 219 ? 32.581 11.648 2.669 1.00 44.84 219 LYS A O 1
ATOM 1674 N N . ALA A 1 220 ? 31.119 12.207 4.285 1.00 47.16 220 ALA A N 1
ATOM 1675 C CA . ALA A 1 220 ? 31.676 13.534 4.554 1.00 47.16 220 ALA A CA 1
ATOM 1676 C C . ALA A 1 220 ? 33.032 13.451 5.286 1.00 47.16 220 ALA A C 1
ATOM 1678 O O . ALA A 1 220 ? 33.992 14.084 4.856 1.00 47.16 220 ALA A O 1
ATOM 1679 N N . ALA A 1 221 ? 33.153 12.581 6.294 1.00 48.00 221 ALA A N 1
ATOM 1680 C CA . ALA A 1 221 ? 34.406 12.359 7.023 1.00 48.00 221 ALA A CA 1
ATOM 1681 C C . ALA A 1 221 ? 35.516 11.739 6.146 1.00 48.00 221 ALA A C 1
ATOM 1683 O O . ALA A 1 221 ? 36.700 12.042 6.307 1.00 48.00 221 ALA A O 1
ATOM 1684 N N . HIS A 1 222 ? 35.150 10.902 5.168 1.00 44.62 222 HIS A N 1
ATOM 1685 C CA . HIS A 1 222 ? 36.115 10.341 4.219 1.00 44.62 222 HIS A CA 1
ATOM 1686 C C . HIS A 1 222 ? 36.591 11.369 3.174 1.00 44.62 222 HIS A C 1
ATOM 1688 O O . HIS A 1 222 ? 37.752 11.334 2.767 1.00 44.62 222 HIS A O 1
ATOM 1694 N N . ALA A 1 223 ? 35.733 12.323 2.790 1.00 44.88 223 ALA A N 1
ATOM 1695 C CA . ALA A 1 223 ? 36.096 13.425 1.896 1.00 44.88 223 ALA A CA 1
ATOM 1696 C C . ALA A 1 223 ? 36.982 14.487 2.578 1.00 44.88 223 ALA A C 1
ATOM 1698 O O . ALA A 1 223 ? 37.808 15.100 1.908 1.00 44.88 223 ALA A O 1
ATOM 1699 N N . GLU A 1 224 ? 36.875 14.670 3.899 1.00 43.72 224 GLU A N 1
ATOM 1700 C CA . GLU A 1 224 ? 37.767 15.563 4.663 1.00 43.72 224 GLU A CA 1
ATOM 1701 C C . GLU A 1 224 ? 39.175 14.986 4.885 1.00 43.72 224 GLU A C 1
ATOM 1703 O O . GLU A 1 224 ? 40.116 15.741 5.115 1.00 43.72 224 GLU A O 1
ATOM 1708 N N . THR A 1 225 ? 39.361 13.667 4.757 1.00 50.28 225 THR A N 1
ATOM 1709 C CA . THR A 1 225 ? 40.670 13.023 4.989 1.00 50.28 225 THR A CA 1
ATOM 1710 C C . THR A 1 225 ? 41.511 12.888 3.709 1.00 50.28 225 THR A C 1
ATOM 1712 O O . THR A 1 225 ? 42.724 12.698 3.774 1.00 50.28 225 THR A O 1
ATOM 1715 N N . THR A 1 226 ? 40.914 13.045 2.523 1.00 47.19 226 THR A N 1
ATOM 1716 C CA . THR A 1 226 ? 41.654 13.076 1.249 1.00 47.19 226 THR A CA 1
ATOM 1717 C C . THR A 1 226 ? 41.779 14.508 0.742 1.00 47.19 226 THR A C 1
ATOM 1719 O O . THR A 1 226 ? 41.020 14.980 -0.100 1.00 47.19 226 THR A O 1
ATOM 1722 N N . GLY A 1 227 ? 42.779 15.211 1.277 1.00 48.50 227 GLY A N 1
ATOM 1723 C CA . GLY A 1 227 ? 43.198 16.515 0.786 1.00 48.50 227 GLY A CA 1
ATOM 1724 C C . GLY A 1 227 ? 43.534 16.470 -0.706 1.00 48.50 227 GLY A C 1
ATOM 1725 O O . GLY A 1 227 ? 44.522 15.867 -1.118 1.00 48.50 227 GLY A O 1
ATOM 1726 N N . ALA A 1 228 ? 42.726 17.153 -1.513 1.00 40.88 228 ALA A N 1
ATOM 1727 C CA . ALA A 1 228 ? 43.061 17.514 -2.881 1.00 40.88 228 ALA A CA 1
ATOM 1728 C C . ALA A 1 228 ? 42.765 19.003 -3.080 1.00 40.88 228 ALA A C 1
ATOM 1730 O O . ALA A 1 228 ? 41.618 19.442 -3.166 1.00 40.88 228 ALA A O 1
ATOM 1731 N N . SER A 1 229 ? 43.858 19.762 -3.112 1.00 46.28 229 SER A N 1
ATOM 1732 C CA . SER A 1 229 ? 43.954 21.175 -3.459 1.00 46.28 229 SER A CA 1
ATOM 1733 C C . SER A 1 229 ? 43.056 21.536 -4.650 1.00 46.28 229 SER A C 1
ATOM 1735 O O . SER A 1 229 ? 43.239 21.019 -5.754 1.00 46.28 229 SER A O 1
ATOM 1737 N N . ARG A 1 230 ? 42.091 22.441 -4.444 1.00 40.16 230 ARG A N 1
ATOM 1738 C CA . ARG A 1 230 ? 41.372 23.114 -5.533 1.00 40.16 230 ARG A CA 1
ATOM 1739 C C . ARG A 1 230 ? 41.833 24.562 -5.624 1.00 40.16 230 ARG A C 1
ATOM 1741 O O . ARG A 1 230 ? 41.499 25.400 -4.794 1.00 40.16 230 ARG A O 1
ATOM 1748 N N . VAL A 1 231 ? 42.599 24.812 -6.678 1.00 42.47 231 VAL A N 1
ATOM 1749 C CA . VAL A 1 231 ? 42.928 26.126 -7.237 1.00 42.47 231 VAL A CA 1
ATOM 1750 C C . VAL A 1 231 ? 41.628 26.887 -7.559 1.00 42.47 231 VAL A C 1
ATOM 1752 O O . VAL A 1 231 ? 40.692 26.269 -8.076 1.00 42.47 231 VAL A O 1
ATOM 1755 N N . PRO A 1 232 ? 41.534 28.205 -7.306 1.00 42.09 232 PRO A N 1
ATOM 1756 C CA . PRO A 1 232 ? 40.381 28.987 -7.726 1.00 42.09 232 PRO A CA 1
ATOM 1757 C C . PRO A 1 232 ? 40.440 29.239 -9.239 1.00 42.09 232 PRO A C 1
ATOM 1759 O O . PRO A 1 232 ? 41.326 29.934 -9.734 1.00 42.09 232 PRO A O 1
ATOM 1762 N N . ALA A 1 233 ? 39.477 28.691 -9.982 1.00 40.78 233 ALA A N 1
ATOM 1763 C CA . ALA A 1 233 ? 39.223 29.097 -11.358 1.00 40.78 233 ALA A CA 1
ATOM 1764 C C . ALA A 1 233 ? 38.383 30.381 -11.347 1.00 40.78 233 ALA A C 1
ATOM 1766 O O . ALA A 1 233 ? 37.186 30.367 -11.059 1.00 40.78 233 ALA A O 1
ATOM 1767 N N . ALA A 1 234 ? 39.046 31.496 -11.638 1.00 47.97 234 ALA A N 1
ATOM 1768 C CA . ALA A 1 234 ? 38.404 32.719 -12.081 1.00 47.97 234 ALA A CA 1
ATOM 1769 C C . ALA A 1 234 ? 37.801 32.542 -13.490 1.00 47.97 234 ALA A C 1
ATOM 1771 O O . ALA A 1 234 ? 38.279 31.733 -14.281 1.00 47.97 234 ALA A O 1
ATOM 1772 N N . ALA A 1 235 ? 36.823 33.404 -13.788 1.00 51.22 235 ALA A N 1
ATOM 1773 C CA . ALA A 1 235 ? 36.338 33.800 -15.115 1.00 51.22 235 ALA A CA 1
ATOM 1774 C C . ALA A 1 235 ? 35.346 32.878 -15.856 1.00 51.22 235 ALA A C 1
ATOM 1776 O O . ALA A 1 235 ? 35.727 32.086 -16.706 1.00 51.22 235 ALA A O 1
ATOM 1777 N N . PHE A 1 236 ? 34.051 33.148 -15.656 1.00 48.47 236 PHE A N 1
ATOM 1778 C CA . PHE A 1 236 ? 33.038 33.177 -16.724 1.00 48.47 236 PHE A CA 1
ATOM 1779 C C . PHE A 1 236 ? 32.078 34.334 -16.391 1.00 48.47 236 PHE A C 1
ATOM 1781 O O . PHE A 1 236 ? 31.272 34.236 -15.475 1.00 48.47 236 PHE A O 1
ATOM 1788 N N . SER A 1 237 ? 32.365 35.554 -16.852 1.00 46.31 237 SER A N 1
ATOM 1789 C CA . SER A 1 237 ? 31.853 36.142 -18.102 1.00 46.31 237 SER A CA 1
ATOM 1790 C C . SER A 1 237 ? 30.352 35.937 -18.310 1.00 46.31 237 SER A C 1
ATOM 1792 O O . SER A 1 237 ? 29.890 34.867 -18.695 1.00 46.31 237 SER A O 1
ATOM 1794 N N . HIS A 1 238 ? 29.619 37.023 -18.068 1.00 45.47 238 HIS A N 1
ATOM 1795 C CA . HIS A 1 238 ? 28.209 37.215 -18.374 1.00 45.47 238 HIS A CA 1
ATOM 1796 C C . HIS A 1 238 ? 27.920 36.953 -19.862 1.00 45.47 238 HIS A C 1
ATOM 1798 O O . HIS A 1 238 ? 28.539 37.569 -20.728 1.00 45.47 238 HIS A O 1
ATOM 1804 N N . ALA A 1 239 ? 26.951 36.084 -20.157 1.00 52.38 239 ALA A N 1
ATOM 1805 C CA . ALA A 1 239 ? 26.323 36.003 -21.474 1.00 52.38 239 ALA A CA 1
ATOM 1806 C C . ALA A 1 239 ? 25.020 36.834 -21.478 1.00 52.38 239 ALA A C 1
ATOM 1808 O O . ALA A 1 239 ? 24.332 36.876 -20.454 1.00 52.38 239 ALA A O 1
ATOM 1809 N N . PRO A 1 240 ? 24.686 37.512 -22.591 1.00 58.56 240 PRO A N 1
ATOM 1810 C CA . PRO A 1 240 ? 23.575 38.454 -22.659 1.00 58.56 240 PRO A CA 1
ATOM 1811 C C . PRO A 1 240 ? 22.205 37.765 -22.704 1.00 58.56 240 PRO A C 1
ATOM 1813 O O . PRO A 1 240 ? 22.016 36.712 -23.311 1.00 58.56 240 PRO A O 1
ATOM 1816 N N . THR A 1 241 ? 21.245 38.424 -22.063 1.00 68.06 241 THR A N 1
ATOM 1817 C CA . THR A 1 241 ? 19.818 38.106 -21.999 1.00 68.06 241 THR A CA 1
ATOM 1818 C C . THR A 1 241 ? 19.193 37.978 -23.400 1.00 68.06 241 THR A C 1
ATOM 1820 O O . THR A 1 241 ? 19.386 38.877 -24.220 1.00 68.06 241 THR A O 1
ATOM 1823 N N . PRO A 1 242 ? 18.412 36.923 -23.699 1.00 72.81 242 PRO A N 1
ATOM 1824 C CA . PRO A 1 242 ? 17.646 36.848 -24.942 1.00 72.81 242 PRO A CA 1
ATOM 1825 C C . PRO A 1 242 ? 16.425 37.795 -24.922 1.00 72.81 242 PRO A C 1
ATOM 1827 O O . PRO A 1 242 ? 15.856 38.034 -23.853 1.00 72.81 242 PRO A O 1
ATOM 1830 N N . PRO A 1 243 ? 15.998 38.329 -26.084 1.00 71.00 243 PRO A N 1
ATOM 1831 C CA . PRO A 1 243 ? 14.851 39.226 -26.181 1.00 71.00 243 PRO A CA 1
ATOM 1832 C C . PRO A 1 243 ? 13.514 38.504 -25.961 1.00 71.00 243 PRO A C 1
ATOM 1834 O O . PRO A 1 243 ? 13.316 37.351 -26.346 1.00 71.00 243 PRO A O 1
ATOM 1837 N N . THR A 1 244 ? 12.587 39.233 -25.346 1.00 69.56 244 THR A N 1
ATOM 1838 C CA . THR A 1 244 ? 11.199 38.860 -25.063 1.00 69.56 244 THR A CA 1
ATOM 1839 C C . THR A 1 244 ? 10.400 38.579 -26.344 1.00 69.56 244 THR A C 1
ATOM 1841 O O . THR A 1 244 ? 10.457 39.378 -27.280 1.00 69.56 244 THR A O 1
ATOM 1844 N N . PRO A 1 245 ? 9.597 37.499 -26.398 1.00 65.19 245 PRO A N 1
ATOM 1845 C CA . PRO A 1 245 ? 8.676 37.267 -27.503 1.00 65.19 245 PRO A CA 1
ATOM 1846 C C . PRO A 1 245 ? 7.464 38.206 -27.412 1.00 65.19 245 PRO A C 1
ATOM 1848 O O . PRO A 1 245 ? 6.769 38.266 -26.398 1.00 65.19 245 PRO A O 1
ATOM 1851 N N . THR A 1 246 ? 7.211 38.927 -28.500 1.00 66.81 246 THR A N 1
ATOM 1852 C CA . THR A 1 246 ? 6.008 39.722 -28.754 1.00 66.81 246 THR A CA 1
ATOM 1853 C C . THR A 1 246 ? 4.793 38.814 -28.946 1.00 66.81 246 THR A C 1
ATOM 1855 O O . THR A 1 246 ? 4.792 37.908 -29.777 1.00 66.81 246 THR A O 1
ATOM 1858 N N . THR A 1 247 ? 3.737 39.074 -28.181 1.00 62.78 247 THR A N 1
ATOM 1859 C CA . THR A 1 247 ? 2.426 38.423 -28.272 1.00 62.78 247 THR A CA 1
ATOM 1860 C C . THR A 1 247 ? 1.655 38.921 -29.501 1.00 62.78 247 THR A C 1
ATOM 1862 O O . THR A 1 247 ? 1.428 40.128 -29.608 1.00 62.78 247 THR A O 1
ATOM 1865 N N . PRO A 1 248 ? 1.190 38.046 -30.411 1.00 60.03 248 PRO A N 1
ATOM 1866 C CA . PRO A 1 248 ? 0.201 38.426 -31.405 1.00 60.03 248 PRO A CA 1
ATOM 1867 C C . PRO A 1 248 ? -1.231 38.395 -30.845 1.00 60.03 248 PRO A C 1
ATOM 1869 O O . PRO A 1 248 ? -1.660 37.474 -30.152 1.00 60.03 248 PRO A O 1
ATOM 1872 N N . THR A 1 249 ? -1.919 39.470 -31.207 1.00 63.97 249 THR A N 1
ATOM 1873 C CA . THR A 1 249 ? -3.330 39.854 -31.143 1.00 63.97 249 THR A CA 1
ATOM 1874 C C . THR A 1 249 ? -4.372 38.728 -31.154 1.00 63.97 249 THR A C 1
ATOM 1876 O O . THR A 1 249 ? -4.309 37.780 -31.933 1.00 63.97 249 THR A O 1
ATOM 1879 N N . ALA A 1 250 ? -5.390 38.923 -30.311 1.00 53.41 250 ALA A N 1
ATOM 1880 C CA . ALA A 1 250 ? -6.586 38.106 -30.149 1.00 53.41 250 ALA A CA 1
ATOM 1881 C C . ALA A 1 250 ? -7.398 37.932 -31.448 1.00 53.41 250 ALA A C 1
ATOM 1883 O O . ALA A 1 250 ? -7.744 38.909 -32.111 1.00 53.41 250 ALA A O 1
ATOM 1884 N N . ALA A 1 251 ? -7.766 36.685 -31.754 1.00 62.09 251 ALA A N 1
ATOM 1885 C CA . ALA A 1 251 ? -8.753 36.342 -32.771 1.00 62.09 251 ALA A CA 1
ATOM 1886 C C . ALA A 1 251 ? -10.149 36.195 -32.138 1.00 62.09 251 ALA A C 1
ATOM 1888 O O . ALA A 1 251 ? -10.339 35.476 -31.157 1.00 62.09 251 ALA A O 1
ATOM 1889 N N . THR A 1 252 ? -11.119 36.894 -32.722 1.00 70.69 252 THR A N 1
ATOM 1890 C CA . THR A 1 252 ? -12.552 36.865 -32.404 1.00 70.69 252 THR A CA 1
ATOM 1891 C C . THR A 1 252 ? -13.171 35.487 -32.697 1.00 70.69 252 THR A C 1
ATOM 1893 O O . THR A 1 252 ? -12.968 34.965 -33.794 1.00 70.69 252 THR A O 1
ATOM 1896 N N . PRO A 1 253 ? -13.964 34.892 -31.785 1.00 67.12 253 PRO A N 1
ATOM 1897 C CA . PRO A 1 253 ? -14.694 33.658 -32.067 1.00 67.12 253 PRO A CA 1
ATOM 1898 C C . PRO A 1 253 ? -15.966 33.914 -32.897 1.00 67.12 253 PRO A C 1
ATOM 1900 O O . PRO A 1 253 ? -16.773 34.787 -32.578 1.00 67.12 253 PRO A O 1
ATOM 1903 N N . ALA A 1 254 ? -16.147 33.118 -33.955 1.00 69.44 254 ALA A N 1
ATOM 1904 C CA . ALA A 1 254 ? -17.343 33.080 -34.796 1.00 69.44 254 ALA A CA 1
ATOM 1905 C C . ALA A 1 254 ? -18.493 32.280 -34.136 1.00 69.44 254 ALA A C 1
ATOM 1907 O O . ALA A 1 254 ? -18.233 31.367 -33.345 1.00 69.44 254 ALA A O 1
ATOM 1908 N N . PRO A 1 255 ? -19.767 32.593 -34.447 1.00 65.38 255 PRO A N 1
ATOM 1909 C CA . PRO A 1 255 ? -20.921 31.962 -33.819 1.00 65.38 255 PRO A CA 1
ATOM 1910 C C . PRO A 1 255 ? -21.180 30.514 -34.271 1.00 65.38 255 PRO A C 1
ATOM 1912 O O . PRO A 1 255 ? -20.938 30.097 -35.400 1.00 65.38 255 PRO A O 1
ATOM 1915 N N . ARG A 1 256 ? -21.718 29.780 -33.299 1.00 54.66 256 ARG A N 1
ATOM 1916 C CA . ARG A 1 256 ? -22.038 28.353 -33.203 1.00 54.66 256 ARG A CA 1
ATOM 1917 C C . ARG A 1 256 ? -23.137 27.928 -34.190 1.00 54.66 256 ARG A C 1
ATOM 1919 O O . ARG A 1 256 ? -24.246 28.451 -34.130 1.00 54.66 256 ARG A O 1
ATOM 1926 N N . ALA A 1 257 ? -22.855 26.939 -35.041 1.00 62.97 257 ALA A N 1
ATOM 1927 C CA . ALA A 1 257 ? -23.865 26.272 -35.864 1.00 62.97 257 ALA A CA 1
ATOM 1928 C C . ALA A 1 257 ? -24.731 25.327 -35.008 1.00 62.97 257 ALA A C 1
ATOM 1930 O O . ALA A 1 257 ? -24.225 24.584 -34.163 1.00 62.97 257 ALA A O 1
ATOM 1931 N N . ALA A 1 258 ? -26.046 25.390 -35.218 1.00 60.66 258 ALA A N 1
ATOM 1932 C CA . ALA A 1 258 ? -27.049 24.591 -34.531 1.00 60.66 258 ALA A CA 1
ATOM 1933 C C . ALA A 1 258 ? -27.004 23.122 -34.987 1.00 60.66 258 ALA A C 1
ATOM 1935 O O . ALA A 1 258 ? -27.053 22.827 -36.180 1.00 60.66 258 ALA A O 1
ATOM 1936 N N . PHE A 1 259 ? -26.946 22.201 -34.024 1.00 64.56 259 PHE A N 1
ATOM 1937 C CA . PHE A 1 259 ? -27.159 20.777 -34.265 1.00 64.56 259 PHE A CA 1
ATOM 1938 C C . PHE A 1 259 ? -28.650 20.520 -34.499 1.00 64.56 259 PHE A C 1
ATOM 1940 O O . PHE A 1 259 ? -29.476 20.811 -33.636 1.00 64.56 259 PHE A O 1
ATOM 1947 N N . SER A 1 260 ? -28.979 19.960 -35.663 1.00 64.56 260 SER A N 1
ATOM 1948 C CA . SER A 1 260 ? -30.294 19.379 -35.941 1.00 64.56 260 SER A CA 1
ATOM 1949 C C . SER A 1 260 ? -30.361 17.971 -35.346 1.00 64.56 260 SER A C 1
ATOM 1951 O O . SER A 1 260 ? -29.463 17.157 -35.561 1.00 64.56 260 SER A O 1
ATOM 1953 N N . THR A 1 261 ? -31.416 17.687 -34.589 1.00 67.38 261 THR A N 1
ATOM 1954 C CA . THR A 1 261 ? -31.750 16.356 -34.073 1.00 67.38 261 THR A CA 1
ATOM 1955 C C . THR A 1 261 ? -32.385 15.496 -35.172 1.00 67.38 261 THR A C 1
ATOM 1957 O O . THR A 1 261 ? -33.309 15.959 -35.840 1.00 67.38 261 THR A O 1
ATOM 1960 N N . PRO A 1 262 ? -31.955 14.236 -35.365 1.00 68.88 262 PRO A N 1
ATOM 1961 C CA . PRO A 1 262 ? -32.667 13.299 -36.224 1.00 68.88 262 PRO A CA 1
ATOM 1962 C C . PRO A 1 262 ? -33.866 12.676 -35.491 1.00 68.88 262 PRO A C 1
ATOM 1964 O O . PRO A 1 262 ? -33.732 12.061 -34.433 1.00 68.88 262 PRO A O 1
ATOM 1967 N N . THR A 1 263 ? -35.044 12.835 -36.091 1.00 74.50 263 THR A N 1
ATOM 1968 C CA . THR A 1 263 ? -36.303 12.160 -35.751 1.00 74.50 263 THR A CA 1
ATOM 1969 C C . THR A 1 263 ? -36.220 10.665 -36.076 1.00 74.50 263 THR A C 1
ATOM 1971 O O . THR A 1 263 ? -35.880 10.286 -37.195 1.00 74.50 263 THR A O 1
ATOM 1974 N N . ALA A 1 264 ? -36.555 9.812 -35.106 1.00 70.81 264 ALA A N 1
ATOM 1975 C CA . ALA A 1 264 ? -36.686 8.366 -35.287 1.00 70.81 264 ALA A CA 1
ATOM 1976 C C . ALA A 1 264 ? -38.041 7.998 -35.937 1.00 70.81 264 ALA A C 1
ATOM 1978 O O . ALA A 1 264 ? -39.052 8.619 -35.597 1.00 70.81 264 ALA A O 1
ATOM 1979 N N . PRO A 1 265 ? -38.108 6.989 -36.830 1.00 71.25 265 PRO A N 1
ATOM 1980 C CA . PRO A 1 265 ? -39.370 6.529 -37.398 1.00 71.25 265 PRO A CA 1
ATOM 1981 C C . PRO A 1 265 ? -40.128 5.582 -36.456 1.00 71.25 265 PRO A C 1
ATOM 1983 O O . PRO A 1 265 ? -39.549 4.730 -35.777 1.00 71.25 265 PRO A O 1
ATOM 1986 N N . ALA A 1 266 ? -41.451 5.739 -36.459 1.00 65.88 266 ALA A N 1
ATOM 1987 C CA . ALA A 1 266 ? -42.415 4.913 -35.749 1.00 65.88 266 ALA A CA 1
ATOM 1988 C C . ALA A 1 266 ? -42.449 3.472 -36.293 1.00 65.88 266 ALA A C 1
ATOM 1990 O O . ALA A 1 266 ? -42.475 3.252 -37.503 1.00 65.88 266 ALA A O 1
ATOM 1991 N N . ARG A 1 267 ? -42.493 2.493 -35.382 1.00 65.38 267 ARG A N 1
ATOM 1992 C CA . ARG A 1 267 ? -42.862 1.102 -35.675 1.00 65.38 267 ARG A CA 1
ATOM 1993 C C . ARG A 1 267 ? -44.385 0.982 -35.673 1.00 65.38 267 ARG A C 1
ATOM 1995 O O . ARG A 1 267 ? -45.010 1.261 -34.654 1.00 65.38 267 ARG A O 1
ATOM 2002 N N . THR A 1 268 ? -44.959 0.547 -36.787 1.00 69.88 268 THR A N 1
ATOM 2003 C CA . THR A 1 268 ? -46.330 0.029 -36.862 1.00 69.88 268 THR A CA 1
ATOM 2004 C C . THR A 1 268 ? -46.372 -1.450 -36.479 1.00 69.88 268 THR A C 1
ATOM 2006 O O . THR A 1 268 ? -45.418 -2.189 -36.733 1.00 69.88 268 THR A O 1
ATOM 2009 N N . HIS A 1 269 ? -47.476 -1.811 -35.821 1.00 67.62 269 HIS A N 1
ATOM 2010 C CA . HIS A 1 269 ? -47.896 -3.155 -35.425 1.00 67.62 269 HIS A CA 1
ATOM 2011 C C . HIS A 1 269 ? -48.242 -4.046 -36.620 1.00 67.62 269 HIS A C 1
ATOM 2013 O O . HIS A 1 269 ? -48.679 -3.488 -37.653 1.00 67.62 269 HIS A O 1
#

Secondary structure (DSSP, 8-state):
------PPPPHHHHHHHHHHHHH-SHHHHHHHHHHSSS-EEHHHHHHT-TTS-HHHHHHHHHHHHHTTSEEEE--SSS-EEEE-HHHHHHHHHHHHHHHHHHHHS--SS---HHHHHHHHHHHH-STTHHHHHHHHTTSS-EEHHHHHHHTTTS-HHHHHHHHHHHHHTTSEEEPPSSS-EEEE-HHHHTHHHHHHHHHHHHHHHS--HHHHHHHHHHHHHHHHHS-----------PPPPPPPPPPP-PPPPPPPPPPPPPPPPPPP-